Protein AF-A0A381S193-F1 (afdb_monomer_lite)

Radius of gyration: 17.66 Å; chains: 1; bounding box: 40×32×65 Å

pLDDT: mean 75.68, std 21.69, range [22.05, 97.69]

Foldseek 3Di:
DDDDDQDQDWQQDPFQPVSVVVVVVVCCVPVVWDWDDWDRDRNWIWTDTDQWIWTTGNGDIEIRDPVSVRRFFAKAKDFPQDAFAEAHDCPLQQAPLVDQFRGPLFATKMFIDRQDPLFAKKKKWKDFSVVRGTQWIKIRHGSPDGIDHRHDDRPVRMDTAPVNRRRHGGDDQPQDKIKIKMKMFTFSDGQPDRQNDPVSVSVSRPPGTRHMYIGIYIYHHHD

Organism: NCBI:txid408172

Sequence (223 aa):
MITSMGKKIILSSNRSIDAAREKQAYWISTSGQSFIFQEQKKGQGIMDVVGGKVFFDDLCVVGQSSEVLSGGGLITLLSDDFTNDATFETDGTHIDDSSPCGGSGQRPQLNWNSVPTDAEKLVIIMSDADADTTDWAMYNIGSNVTSLAGVASAPTGATEMTNYDYTGPCPPIDGVSHRYVFKIYALNASIDDSPANIKALKTSMEGKIIACGQIVGRYERTS

Structure (mmCIF, N/CA/C/O backbone):
data_AF-A0A381S193-F1
#
_entry.id   AF-A0A381S193-F1
#
loop_
_atom_site.group_PDB
_atom_site.id
_atom_site.type_symbol
_atom_site.label_atom_id
_atom_site.label_alt_id
_atom_site.label_comp_id
_atom_site.label_asym_id
_atom_site.label_entity_id
_atom_site.label_seq_id
_atom_site.pdbx_PDB_ins_code
_atom_site.Cartn_x
_atom_site.Cartn_y
_atom_site.Cartn_z
_atom_site.occupancy
_atom_site.B_iso_or_equiv
_atom_site.auth_seq_id
_atom_site.auth_comp_id
_atom_site.auth_asym_id
_atom_site.auth_atom_id
_atom_site.pdbx_PDB_model_num
ATOM 1 N N . MET A 1 1 ? 2.180 -4.138 42.754 1.00 28.36 1 MET A N 1
ATOM 2 C CA . MET A 1 1 ? 1.016 -4.468 41.906 1.00 28.36 1 MET A CA 1
ATOM 3 C C . MET A 1 1 ? 0.577 -3.190 41.223 1.00 28.36 1 MET A C 1
ATOM 5 O O . MET A 1 1 ? 0.003 -2.340 41.885 1.00 28.36 1 MET A O 1
ATOM 9 N N . ILE A 1 2 ? 0.934 -3.015 39.952 1.00 22.75 2 ILE A N 1
ATOM 10 C CA . ILE A 1 2 ? 0.419 -1.926 39.118 1.00 22.75 2 ILE A CA 1
ATOM 11 C C . ILE A 1 2 ? -0.396 -2.605 38.027 1.00 22.75 2 ILE A C 1
ATOM 13 O O . ILE A 1 2 ? 0.102 -3.463 37.302 1.00 22.75 2 ILE A O 1
ATOM 17 N N . THR A 1 3 ? -1.683 -2.300 38.031 1.00 22.05 3 THR A N 1
ATOM 18 C CA . THR A 1 3 ? -2.713 -2.885 37.186 1.00 22.05 3 THR A CA 1
ATOM 19 C C . THR A 1 3 ? -2.498 -2.434 35.745 1.00 22.05 3 THR A C 1
ATOM 21 O O . THR A 1 3 ? -2.420 -1.239 35.469 1.00 22.05 3 THR A O 1
ATOM 24 N N . SER A 1 4 ? -2.394 -3.406 34.840 1.00 30.72 4 SER A N 1
ATOM 25 C CA . SER A 1 4 ? -2.409 -3.217 33.391 1.00 30.72 4 SER A CA 1
ATOM 26 C C . SER A 1 4 ? -3.653 -2.432 32.966 1.00 30.72 4 SER A C 1
ATOM 28 O O . SER A 1 4 ? -4.780 -2.854 33.224 1.00 30.72 4 SER A O 1
ATOM 30 N N . MET A 1 5 ? -3.443 -1.303 32.296 1.00 26.36 5 MET A N 1
ATOM 31 C CA . MET A 1 5 ? -4.414 -0.731 31.370 1.00 26.36 5 MET A CA 1
ATOM 32 C C . MET A 1 5 ? -3.675 -0.485 30.060 1.00 26.36 5 MET A C 1
ATOM 34 O O . MET A 1 5 ? -2.961 0.507 29.918 1.00 26.36 5 MET A O 1
ATOM 38 N N . GLY A 1 6 ? -3.813 -1.430 29.127 1.00 29.02 6 GLY A N 1
ATOM 39 C CA . GLY A 1 6 ? -3.317 -1.303 27.762 1.00 29.02 6 GLY A CA 1
ATOM 40 C C . GLY A 1 6 ? -3.949 -0.091 27.087 1.00 29.02 6 GLY A C 1
ATOM 41 O O . GLY A 1 6 ? -5.113 -0.123 26.693 1.00 29.02 6 GLY A O 1
ATOM 42 N N . LYS A 1 7 ? -3.188 0.997 26.978 1.00 27.47 7 LYS A N 1
ATOM 43 C CA . LYS A 1 7 ? -3.522 2.113 26.097 1.00 27.47 7 LYS A CA 1
ATOM 44 C C . LYS A 1 7 ? -2.848 1.863 24.752 1.00 27.47 7 LYS A C 1
ATOM 46 O O . LYS A 1 7 ? -1.627 1.868 24.665 1.00 27.47 7 LYS A O 1
ATOM 51 N N . LYS A 1 8 ? -3.677 1.652 23.727 1.00 33.41 8 LYS A N 1
ATOM 52 C CA . LYS A 1 8 ? -3.337 1.722 22.297 1.00 33.41 8 LYS A CA 1
ATOM 53 C C . LYS A 1 8 ? -2.737 3.112 22.046 1.00 33.41 8 LYS A C 1
ATOM 55 O O . LYS A 1 8 ? -3.404 4.108 22.332 1.00 33.41 8 LYS A O 1
ATOM 60 N N . ILE A 1 9 ? -1.489 3.201 21.594 1.00 31.66 9 ILE A N 1
ATOM 61 C CA . ILE A 1 9 ? -0.817 4.488 21.362 1.00 31.66 9 ILE A CA 1
ATOM 62 C C . ILE A 1 9 ? -0.613 4.666 19.861 1.00 31.66 9 ILE A C 1
ATOM 64 O O . ILE A 1 9 ? 0.296 4.104 19.260 1.00 31.66 9 ILE A O 1
ATOM 68 N N . ILE A 1 10 ? -1.505 5.457 19.265 1.00 34.12 10 ILE A N 1
ATOM 69 C CA . ILE A 1 10 ? -1.417 5.924 17.881 1.00 34.12 10 ILE A CA 1
ATOM 70 C C . ILE A 1 10 ? -0.810 7.326 17.948 1.00 34.12 10 ILE A C 1
ATOM 72 O O . ILE A 1 10 ? -1.457 8.270 18.398 1.00 34.12 10 ILE A O 1
ATOM 76 N N . LEU A 1 11 ? 0.462 7.458 17.573 1.00 34.19 11 LEU A N 1
ATOM 77 C CA . LEU A 1 11 ? 1.180 8.735 17.594 1.00 34.19 11 LEU A CA 1
ATOM 78 C C . LEU A 1 11 ? 1.005 9.440 16.244 1.00 34.19 11 LEU A C 1
ATOM 80 O O . LEU A 1 11 ? 1.809 9.250 15.331 1.00 34.19 11 LEU A O 1
ATOM 84 N N . SER A 1 12 ? -0.053 10.243 16.116 1.00 31.52 12 SER A N 1
ATOM 85 C CA . SER A 1 12 ? -0.255 11.168 14.996 1.00 31.52 12 SER A CA 1
ATOM 86 C C . SER A 1 12 ? 0.551 12.448 15.244 1.00 31.52 12 SER A C 1
ATOM 88 O O . SER A 1 12 ? 0.175 13.261 16.090 1.00 31.52 12 SER A O 1
ATOM 90 N N . SER A 1 13 ? 1.666 12.641 14.541 1.00 34.47 13 SER A N 1
ATOM 91 C CA . SER A 1 13 ? 2.452 13.877 14.623 1.00 34.47 13 SER A CA 1
ATOM 92 C C . SER A 1 13 ? 2.687 14.442 13.222 1.00 34.47 13 SER A C 1
ATOM 94 O O . SER A 1 13 ? 3.203 13.766 12.338 1.00 34.47 13 SER A O 1
ATOM 96 N N . ASN A 1 14 ? 2.281 15.702 13.029 1.00 34.84 14 ASN A N 1
ATOM 97 C CA . ASN A 1 14 ? 2.241 16.425 11.750 1.00 34.84 14 ASN A CA 1
ATOM 98 C C . ASN A 1 14 ? 3.604 17.000 11.301 1.00 34.84 14 ASN A C 1
ATOM 100 O O . ASN A 1 14 ? 3.656 17.947 10.512 1.00 34.84 14 ASN A O 1
ATOM 104 N N . ARG A 1 15 ? 4.726 16.479 11.813 1.00 34.47 15 ARG A N 1
ATOM 105 C CA . ARG A 1 15 ? 6.084 16.905 11.429 1.00 34.47 15 ARG A CA 1
ATOM 106 C C . ARG A 1 15 ? 7.007 15.693 11.364 1.00 34.47 15 ARG A C 1
ATOM 108 O O . ARG A 1 15 ? 7.469 15.211 12.388 1.00 34.47 15 ARG A O 1
ATOM 115 N N . SER A 1 16 ? 7.276 15.218 10.152 1.00 45.56 16 SER A N 1
ATOM 116 C CA . SER A 1 16 ? 7.853 13.897 9.859 1.00 45.56 16 SER A CA 1
ATOM 117 C C . SER A 1 16 ? 9.156 13.530 10.599 1.00 45.56 16 SER A C 1
ATOM 119 O O . SER A 1 16 ? 9.388 12.357 10.874 1.00 45.56 16 SER A O 1
ATOM 121 N N . ILE A 1 17 ? 9.994 14.500 10.989 1.00 40.66 17 ILE A N 1
ATOM 122 C CA . ILE A 1 17 ? 11.249 14.235 11.722 1.00 40.66 17 ILE A CA 1
ATOM 123 C C . ILE A 1 17 ? 11.093 14.319 13.247 1.00 40.66 17 ILE A C 1
ATOM 125 O O . ILE A 1 17 ? 11.712 13.542 13.974 1.00 40.66 17 ILE A O 1
ATOM 129 N N . ASP A 1 18 ? 10.236 15.216 13.737 1.00 43.53 18 ASP A N 1
ATOM 130 C CA . ASP A 1 18 ? 9.963 15.353 15.170 1.00 43.53 18 ASP A CA 1
ATOM 131 C C . ASP A 1 18 ? 9.032 14.229 15.632 1.00 43.53 18 ASP A C 1
ATOM 133 O O . ASP A 1 18 ? 9.263 13.651 16.684 1.00 43.53 18 ASP A O 1
ATOM 137 N N . ALA A 1 19 ? 8.088 13.806 14.786 1.00 48.25 19 ALA A N 1
ATOM 138 C CA . ALA A 1 19 ? 7.266 12.614 14.972 1.00 48.25 19 ALA A CA 1
ATOM 139 C C . ALA A 1 19 ? 8.118 11.358 15.166 1.00 48.25 19 ALA A C 1
ATOM 141 O O . ALA A 1 19 ? 7.891 10.590 16.095 1.00 48.25 19 ALA A O 1
ATOM 142 N N . ALA A 1 20 ? 9.106 11.148 14.292 1.00 47.16 20 ALA A N 1
ATOM 143 C CA . ALA A 1 20 ? 10.012 10.010 14.364 1.00 47.16 20 ALA A CA 1
ATOM 144 C C . ALA A 1 20 ? 10.857 10.045 15.645 1.00 47.16 20 ALA A C 1
ATOM 146 O O . ALA A 1 20 ? 10.994 9.021 16.306 1.00 47.16 20 ALA A O 1
ATOM 147 N N . ARG A 1 21 ? 11.373 11.220 16.031 1.00 50.25 21 ARG A N 1
ATOM 148 C CA . ARG A 1 21 ? 12.170 11.421 17.255 1.00 50.25 21 ARG A CA 1
ATOM 149 C C . ARG A 1 21 ? 11.346 11.334 18.540 1.00 50.25 21 ARG A C 1
ATOM 151 O O . ARG A 1 21 ? 11.833 10.810 19.534 1.00 50.25 21 ARG A O 1
ATOM 158 N N . GLU A 1 22 ? 10.106 11.807 18.537 1.00 53.78 22 GLU A N 1
ATOM 159 C CA . GLU A 1 22 ? 9.163 11.671 19.653 1.00 53.78 22 GLU A CA 1
ATOM 160 C C . GLU A 1 22 ? 8.721 10.217 19.811 1.00 53.78 22 GLU A C 1
ATOM 162 O O . GLU A 1 22 ? 8.757 9.686 20.921 1.00 53.78 22 GLU A O 1
ATOM 167 N N . LYS A 1 23 ? 8.403 9.536 18.698 1.00 53.25 23 LYS A N 1
ATOM 168 C CA . LYS A 1 23 ? 8.185 8.083 18.658 1.00 53.25 23 LYS A CA 1
ATOM 169 C C . LYS A 1 23 ? 9.421 7.365 19.216 1.00 53.25 23 LYS A C 1
ATOM 171 O O . LYS A 1 23 ? 9.290 6.532 20.102 1.00 53.25 23 LYS A O 1
ATOM 176 N N . GLN A 1 24 ? 10.623 7.746 18.788 1.00 53.12 24 GLN A N 1
ATOM 177 C CA . GLN A 1 24 ? 11.895 7.192 19.257 1.00 53.12 24 GLN A CA 1
ATOM 178 C C . GLN A 1 24 ? 12.115 7.394 20.767 1.00 53.12 24 GLN A C 1
ATOM 180 O O . GLN A 1 24 ? 12.449 6.442 21.469 1.00 53.12 24 GLN A O 1
ATOM 185 N N . ALA A 1 25 ? 11.907 8.606 21.287 1.00 54.84 25 ALA A N 1
ATOM 186 C CA . ALA A 1 25 ? 12.056 8.921 22.708 1.00 54.84 25 ALA A CA 1
ATOM 187 C C . ALA A 1 25 ? 11.018 8.183 23.570 1.00 54.84 25 ALA A C 1
ATOM 189 O O . ALA A 1 25 ? 11.338 7.672 24.648 1.00 54.84 25 ALA A O 1
ATOM 190 N N . TYR A 1 26 ? 9.787 8.067 23.070 1.00 55.41 26 TYR A N 1
ATOM 191 C CA . TYR A 1 26 ? 8.741 7.267 23.695 1.00 55.41 26 TYR A CA 1
ATOM 192 C C . TYR A 1 26 ? 9.129 5.780 23.745 1.00 55.41 26 TYR A C 1
ATOM 194 O O . TYR A 1 26 ? 9.049 5.153 24.800 1.00 55.41 26 TYR A O 1
ATOM 202 N N . TRP A 1 27 ? 9.641 5.230 22.642 1.00 50.78 27 TRP A N 1
ATOM 203 C CA . TRP A 1 27 ? 10.091 3.841 22.576 1.00 50.78 27 TRP A CA 1
ATOM 204 C C . TRP A 1 27 ? 11.295 3.569 23.484 1.00 50.78 27 TRP A C 1
ATOM 206 O O . TRP A 1 27 ? 11.237 2.603 24.237 1.00 50.78 27 TRP A O 1
ATOM 216 N N . ILE A 1 28 ? 12.331 4.419 23.517 1.00 53.50 28 ILE A N 1
ATOM 217 C CA . ILE A 1 28 ? 13.475 4.259 24.450 1.00 53.50 28 ILE A CA 1
ATOM 218 C C . ILE A 1 28 ? 12.987 4.234 25.894 1.00 53.50 28 ILE A C 1
ATOM 220 O O . ILE A 1 28 ? 13.391 3.372 26.671 1.00 53.50 28 ILE A O 1
ATOM 224 N N . SER A 1 29 ? 12.114 5.179 26.252 1.00 52.22 29 SER A N 1
ATOM 225 C CA . SER A 1 29 ? 11.632 5.304 27.630 1.00 52.22 29 SER A CA 1
ATOM 226 C C . SER A 1 29 ? 10.712 4.159 28.058 1.00 52.22 29 SER A C 1
ATOM 228 O O . SER A 1 29 ? 10.653 3.861 29.249 1.00 52.22 29 SER A O 1
ATOM 230 N N . THR A 1 30 ? 10.037 3.498 27.113 1.00 49.69 30 THR A N 1
ATOM 231 C CA . THR A 1 30 ? 9.060 2.436 27.407 1.00 49.69 30 THR A CA 1
ATOM 232 C C . THR A 1 30 ? 9.642 1.022 27.265 1.00 49.69 30 THR A C 1
ATOM 234 O O . THR A 1 30 ? 9.321 0.166 28.083 1.00 49.69 30 THR A O 1
ATOM 237 N N . SER A 1 31 ? 10.511 0.780 26.274 1.00 48.91 31 SER A N 1
ATOM 238 C CA . SER A 1 31 ? 11.105 -0.541 25.965 1.00 48.91 31 SER A CA 1
ATOM 239 C C . SER A 1 31 ? 12.474 -0.785 26.605 1.00 48.91 31 SER A C 1
ATOM 241 O O . SER A 1 31 ? 12.912 -1.924 26.756 1.00 48.91 31 SER A O 1
ATOM 243 N N . GLY A 1 32 ? 13.213 0.285 26.926 1.00 52.78 32 GLY A N 1
ATOM 244 C CA . GLY A 1 32 ? 14.612 0.188 27.349 1.00 52.78 32 GLY A CA 1
ATOM 245 C C . GLY A 1 32 ? 15.577 -0.324 26.268 1.00 52.78 32 GLY A C 1
ATOM 246 O O . GLY A 1 32 ? 16.728 -0.623 26.587 1.00 52.78 32 GLY A O 1
ATOM 247 N N . GLN A 1 33 ? 15.145 -0.440 25.005 1.00 52.94 33 GLN A N 1
ATOM 248 C CA . GLN A 1 33 ? 15.988 -0.907 23.902 1.00 52.94 33 GLN A CA 1
ATOM 249 C C . GLN A 1 33 ? 16.735 0.242 23.204 1.00 52.94 33 GLN A C 1
ATOM 251 O O . GLN A 1 33 ? 16.214 1.345 23.032 1.00 52.94 33 GLN A O 1
ATOM 256 N N . SER A 1 34 ? 17.970 -0.043 22.776 1.00 48.25 34 SER A N 1
ATOM 257 C CA . SER A 1 34 ? 18.841 0.881 22.036 1.00 48.25 34 SER A CA 1
ATOM 258 C C . SER A 1 34 ? 18.763 0.631 20.528 1.00 48.25 34 SER A C 1
ATOM 260 O O . SER A 1 34 ? 18.743 -0.518 20.090 1.00 48.25 34 SER A O 1
ATOM 262 N N . PHE A 1 35 ? 18.770 1.701 19.730 1.00 52.12 35 PHE A N 1
ATOM 263 C CA . PHE A 1 35 ? 18.732 1.632 18.264 1.00 52.12 35 PHE A CA 1
ATOM 264 C C . PHE A 1 35 ? 20.128 1.470 17.661 1.00 52.12 35 PHE A C 1
ATOM 266 O O . PHE A 1 35 ? 21.073 2.111 18.123 1.00 52.12 35 PHE A O 1
ATOM 273 N N . ILE A 1 36 ? 20.247 0.656 16.607 1.00 45.53 36 ILE A N 1
ATOM 274 C CA . ILE A 1 36 ? 21.536 0.388 15.940 1.00 45.53 36 ILE A CA 1
ATOM 275 C C . ILE A 1 36 ? 21.695 1.212 14.650 1.00 45.53 36 ILE A C 1
ATOM 277 O O . ILE A 1 36 ? 22.798 1.654 14.336 1.00 45.53 36 ILE A O 1
ATOM 281 N N . PHE A 1 37 ? 20.604 1.475 13.925 1.00 46.38 37 PHE A N 1
ATOM 282 C CA . PHE A 1 37 ? 20.605 2.284 12.705 1.00 46.38 37 PHE A CA 1
ATOM 283 C C . PHE A 1 37 ? 19.210 2.865 12.441 1.00 46.38 37 PHE A C 1
ATOM 285 O O . PHE A 1 37 ? 18.207 2.224 12.757 1.00 46.38 37 PHE A O 1
ATOM 292 N N . GLN A 1 38 ? 19.158 4.077 11.880 1.00 51.69 38 GLN A N 1
ATOM 293 C CA . GLN A 1 38 ? 17.922 4.760 11.502 1.00 51.69 38 GLN A CA 1
ATOM 294 C C . GLN A 1 38 ? 18.077 5.335 10.092 1.00 51.69 38 GLN A C 1
ATOM 296 O O . GLN A 1 38 ? 18.773 6.331 9.892 1.00 51.69 38 GLN A O 1
ATOM 301 N N . GLU A 1 39 ? 17.403 4.740 9.110 1.00 51.28 39 GLU A N 1
ATOM 302 C CA . GLU A 1 39 ? 17.215 5.408 7.821 1.00 51.28 39 GLU A CA 1
ATOM 303 C C . GLU A 1 39 ? 16.123 6.475 8.015 1.00 51.28 39 GLU A C 1
ATOM 305 O O . GLU A 1 39 ? 15.013 6.163 8.441 1.00 51.28 39 GLU A O 1
ATOM 310 N N . GLN A 1 40 ? 16.451 7.752 7.809 1.00 51.44 40 GLN A N 1
ATOM 311 C CA . GLN A 1 40 ? 15.524 8.878 7.973 1.00 51.44 40 GLN A CA 1
ATOM 312 C C . GLN A 1 40 ? 15.203 9.471 6.601 1.00 51.44 40 GLN A C 1
ATOM 314 O O . GLN A 1 40 ? 15.840 10.434 6.173 1.00 51.44 40 GLN A O 1
ATOM 319 N N . LYS A 1 41 ? 14.203 8.922 5.907 1.00 50.06 41 LYS A N 1
ATOM 320 C CA . LYS A 1 41 ? 13.625 9.565 4.719 1.00 50.06 41 LYS A CA 1
ATOM 321 C C . LYS A 1 41 ? 12.211 10.044 5.059 1.00 50.06 41 LYS A C 1
ATOM 323 O O . LYS A 1 41 ? 11.291 9.249 5.182 1.00 50.06 41 LYS A O 1
ATOM 328 N N . LYS A 1 42 ? 12.055 11.362 5.248 1.00 51.62 42 LYS A N 1
ATOM 329 C CA . LYS A 1 42 ? 10.770 12.098 5.308 1.00 51.62 42 LYS A CA 1
ATOM 330 C C . LYS A 1 42 ? 9.628 11.431 6.112 1.00 51.62 42 LYS A C 1
ATOM 332 O O . LYS A 1 42 ? 8.485 11.461 5.679 1.00 51.62 42 LYS A O 1
ATOM 337 N N . GLY A 1 43 ? 9.915 10.889 7.299 1.00 46.84 43 GLY A N 1
ATOM 338 C CA . GLY A 1 43 ? 8.894 10.305 8.191 1.00 46.84 43 GLY A CA 1
ATOM 339 C C . GLY A 1 43 ? 8.736 8.797 8.081 1.00 46.84 43 GLY A C 1
ATOM 340 O O . GLY A 1 43 ? 8.127 8.192 8.956 1.00 46.84 43 GLY A O 1
ATOM 341 N N . GLN A 1 44 ? 9.358 8.184 7.074 1.00 50.22 44 GLN A N 1
ATOM 342 C CA . GLN A 1 44 ? 9.579 6.749 7.010 1.00 50.22 44 GLN A CA 1
ATOM 343 C C . GLN A 1 44 ? 10.943 6.402 7.605 1.00 50.22 44 GLN A C 1
ATOM 345 O O . GLN A 1 44 ? 11.929 7.128 7.421 1.00 50.22 44 GLN A O 1
ATOM 350 N N . GLY A 1 45 ? 11.016 5.274 8.300 1.00 54.09 45 GLY A N 1
ATOM 351 C CA . GLY A 1 45 ? 12.294 4.754 8.743 1.00 54.09 45 GLY A CA 1
ATOM 352 C C . GLY A 1 45 ? 12.271 3.288 9.114 1.00 54.09 45 GLY A C 1
ATOM 353 O O . GLY A 1 45 ? 11.225 2.683 9.340 1.00 54.09 45 GLY A O 1
ATOM 354 N N . ILE A 1 46 ? 13.473 2.732 9.155 1.00 53.88 46 ILE A N 1
ATOM 355 C CA . ILE A 1 46 ? 13.758 1.375 9.605 1.00 53.88 46 ILE A CA 1
ATOM 356 C C . ILE A 1 46 ? 14.612 1.515 10.855 1.00 53.88 46 ILE A C 1
ATOM 358 O O . ILE A 1 46 ? 15.597 2.252 10.847 1.00 53.88 46 ILE A O 1
ATOM 362 N N . MET A 1 47 ? 14.221 0.830 11.919 1.00 56.12 47 MET A N 1
ATOM 363 C CA . MET A 1 47 ? 14.971 0.724 13.160 1.00 56.12 47 MET A CA 1
ATOM 364 C C . MET A 1 47 ? 15.405 -0.716 13.336 1.00 56.12 47 MET A C 1
ATOM 366 O O . MET A 1 47 ? 14.573 -1.619 13.430 1.00 56.12 47 MET A O 1
ATOM 370 N N . ASP A 1 48 ? 16.710 -0.916 13.415 1.00 56.41 48 ASP A N 1
ATOM 371 C CA . ASP A 1 48 ? 17.276 -2.159 13.917 1.00 56.41 48 ASP A CA 1
ATOM 372 C C . ASP A 1 48 ? 17.190 -2.168 15.445 1.00 56.41 48 ASP A C 1
ATOM 374 O O . ASP A 1 48 ? 17.766 -1.301 16.113 1.00 56.41 48 ASP A O 1
ATOM 378 N N . VAL A 1 49 ? 16.461 -3.145 15.985 1.00 56.25 49 VAL A N 1
ATOM 379 C CA . VAL A 1 49 ? 16.318 -3.396 17.423 1.00 56.25 49 VAL A CA 1
ATOM 380 C C . VAL A 1 49 ? 16.799 -4.806 17.759 1.00 56.25 49 VAL A C 1
ATOM 382 O O . VAL A 1 49 ? 16.886 -5.687 16.899 1.00 56.25 49 VAL A O 1
ATOM 385 N N . VAL A 1 50 ? 17.115 -5.054 19.030 1.00 49.75 50 VAL A N 1
ATOM 386 C CA . VAL A 1 50 ? 17.465 -6.404 19.487 1.00 49.75 50 VAL A CA 1
ATOM 387 C C . VAL A 1 50 ? 16.236 -7.304 19.322 1.00 49.75 50 VAL A C 1
ATOM 389 O O . VAL A 1 50 ? 15.256 -7.161 20.049 1.00 49.75 50 VAL A O 1
ATOM 392 N N . GLY A 1 51 ? 16.288 -8.216 18.346 1.00 54.19 51 GLY A N 1
ATOM 393 C CA . GLY A 1 51 ? 15.186 -9.126 18.012 1.00 54.19 51 GLY A CA 1
ATOM 394 C C . GLY A 1 51 ? 14.460 -8.839 16.692 1.00 54.19 51 GLY A C 1
ATOM 395 O O . GLY A 1 51 ? 13.530 -9.572 16.375 1.00 54.19 51 GLY A O 1
ATOM 396 N N . GLY A 1 52 ? 14.867 -7.836 15.902 1.00 58.06 52 GLY A N 1
ATOM 397 C CA . GLY A 1 52 ? 14.354 -7.656 14.538 1.00 58.06 52 GLY A CA 1
ATOM 398 C C . GLY A 1 52 ? 14.390 -6.217 14.027 1.00 58.06 52 GLY A C 1
ATOM 399 O O . GLY A 1 52 ? 15.061 -5.352 14.585 1.00 58.06 52 GLY A O 1
ATOM 400 N N . LYS A 1 53 ? 13.644 -5.961 12.947 1.00 56.41 53 LYS A N 1
ATOM 401 C CA . LYS A 1 53 ? 13.472 -4.623 12.363 1.00 56.41 53 LYS A CA 1
ATOM 402 C C . LYS A 1 53 ? 12.090 -4.060 12.692 1.00 56.41 53 LYS A C 1
ATOM 404 O O . LYS A 1 53 ? 11.095 -4.790 12.685 1.00 56.41 53 LYS A O 1
ATOM 409 N N . VAL A 1 54 ? 12.036 -2.759 12.961 1.00 54.56 54 VAL A N 1
ATOM 410 C CA . VAL A 1 54 ? 10.808 -1.968 13.094 1.00 54.56 54 VAL A CA 1
ATOM 411 C C . VAL A 1 54 ? 10.786 -0.924 11.985 1.00 54.56 54 VAL A C 1
ATOM 413 O O . VAL A 1 54 ? 11.641 -0.052 11.921 1.00 54.56 54 VAL A O 1
ATOM 416 N N . PHE A 1 55 ? 9.798 -1.006 11.116 1.00 57.91 55 PHE A N 1
ATOM 417 C CA . PHE A 1 55 ? 9.461 -0.019 10.111 1.00 57.91 55 PHE A CA 1
ATOM 418 C C . PHE A 1 55 ? 8.444 0.954 10.696 1.00 57.91 55 PHE A C 1
ATOM 420 O O . PHE A 1 55 ? 7.503 0.556 11.372 1.00 57.91 55 PHE A O 1
ATOM 427 N N . PHE A 1 56 ? 8.594 2.240 10.451 1.00 57.47 56 PHE A N 1
ATOM 428 C CA . PHE A 1 56 ? 7.603 3.221 10.871 1.00 57.47 56 PHE A CA 1
ATOM 429 C C . PHE A 1 56 ? 7.374 4.224 9.753 1.00 57.47 56 PHE A C 1
ATOM 431 O O . PHE A 1 56 ? 8.282 4.502 8.971 1.00 57.47 56 PHE A O 1
ATOM 438 N N . ASP A 1 57 ? 6.156 4.744 9.673 1.00 58.62 57 ASP A N 1
ATOM 439 C CA . ASP A 1 57 ? 5.814 5.920 8.886 1.00 58.62 57 ASP A CA 1
ATOM 440 C C . ASP A 1 57 ? 5.026 6.940 9.729 1.00 58.62 57 ASP A C 1
ATOM 442 O O . ASP A 1 57 ? 4.872 6.800 10.954 1.00 58.62 57 ASP A O 1
ATOM 446 N N . ASP A 1 58 ? 4.532 7.995 9.079 1.00 56.56 58 ASP A N 1
ATOM 447 C CA . ASP A 1 58 ? 3.729 9.038 9.721 1.00 56.56 58 ASP A CA 1
ATOM 448 C C . ASP A 1 58 ? 2.460 8.478 10.399 1.00 56.56 58 ASP A C 1
ATOM 450 O O . ASP A 1 58 ? 2.032 9.009 11.426 1.00 56.56 58 ASP A O 1
ATOM 454 N N . LEU A 1 59 ? 1.910 7.372 9.889 1.00 57.62 59 LEU A N 1
ATOM 455 C CA . LEU A 1 59 ? 0.603 6.813 10.235 1.00 57.62 59 LEU A CA 1
ATOM 456 C C . LEU A 1 59 ? 0.667 5.514 11.054 1.00 57.62 59 LEU A C 1
ATOM 458 O O . LEU A 1 59 ? -0.321 5.166 11.700 1.00 57.62 59 LEU A O 1
ATOM 462 N N . CYS A 1 60 ? 1.789 4.791 11.049 1.00 63.28 60 CYS A N 1
ATOM 463 C CA . CYS A 1 60 ? 1.911 3.516 11.743 1.00 63.28 60 CYS A CA 1
ATOM 464 C C . CYS A 1 60 ? 3.350 3.095 12.098 1.00 63.28 60 CYS A C 1
ATOM 466 O O . CYS A 1 60 ? 4.331 3.592 11.549 1.00 63.28 60 CYS A O 1
ATOM 468 N N . VAL A 1 61 ? 3.464 2.141 13.027 1.00 56.84 61 VAL A N 1
ATOM 469 C CA . VAL A 1 61 ? 4.701 1.450 13.416 1.00 56.84 61 VAL A CA 1
ATOM 470 C C . VAL A 1 61 ? 4.481 -0.055 13.218 1.00 56.84 61 VAL A C 1
ATOM 472 O O . VAL A 1 61 ? 3.579 -0.633 13.811 1.00 56.84 61 VAL A O 1
ATOM 475 N N . VAL A 1 62 ? 5.301 -0.681 12.381 1.00 56.31 62 VAL A N 1
ATOM 476 C CA . VAL A 1 62 ? 5.285 -2.094 11.974 1.00 56.31 62 VAL A CA 1
ATOM 477 C C . VAL A 1 62 ? 6.596 -2.722 12.441 1.00 56.31 62 VAL A C 1
ATOM 479 O O . VAL A 1 62 ? 7.652 -2.241 12.064 1.00 56.31 62 VAL A O 1
ATOM 482 N N . GLY A 1 63 ? 6.619 -3.803 13.218 1.00 47.50 63 GLY A N 1
ATOM 483 C CA . GLY A 1 63 ? 7.909 -4.368 13.630 1.00 47.50 63 GLY A CA 1
ATOM 484 C C . GLY A 1 63 ? 7.844 -5.692 14.369 1.00 47.50 63 GLY A C 1
ATOM 485 O O . GLY A 1 63 ? 6.821 -6.034 14.951 1.00 47.50 63 GLY A O 1
ATOM 486 N N . GLN A 1 64 ? 8.961 -6.423 14.345 1.00 41.06 64 GLN A N 1
ATOM 487 C CA . GLN A 1 64 ? 9.102 -7.755 14.954 1.00 41.06 64 GLN A CA 1
ATOM 488 C C . GLN A 1 64 ? 9.477 -7.744 16.448 1.00 41.06 64 GLN A C 1
ATOM 490 O O . GLN A 1 64 ? 9.659 -8.808 17.035 1.00 41.06 64 GLN A O 1
ATOM 495 N N . SER A 1 65 ? 9.590 -6.578 17.093 1.00 43.09 65 SER A N 1
ATOM 496 C CA . SER A 1 65 ? 9.820 -6.545 18.541 1.00 43.09 65 SER A CA 1
ATOM 497 C C . SER A 1 65 ? 8.560 -7.014 19.278 1.00 43.09 65 SER A C 1
ATOM 499 O O . SER A 1 65 ? 7.443 -6.605 18.952 1.00 43.09 65 SER A O 1
ATOM 501 N N . SER A 1 66 ? 8.740 -7.845 20.306 1.00 39.25 66 SER A N 1
ATOM 502 C CA . SER A 1 66 ? 7.665 -8.375 21.157 1.00 39.25 66 SER A CA 1
ATOM 503 C C . SER A 1 66 ? 6.801 -7.298 21.827 1.00 39.25 66 SER A C 1
ATOM 505 O O . SER A 1 66 ? 5.737 -7.604 22.355 1.00 39.25 66 SER A O 1
ATOM 507 N N . GLU A 1 67 ? 7.246 -6.043 21.804 1.00 37.53 67 GLU A N 1
ATOM 508 C CA . GLU A 1 67 ? 6.553 -4.888 22.373 1.00 37.53 67 GLU A CA 1
ATOM 509 C C . GLU A 1 67 ? 5.824 -4.051 21.310 1.00 37.53 67 GLU A C 1
ATOM 511 O O . GLU A 1 67 ? 4.811 -3.431 21.620 1.00 37.53 67 GLU A O 1
ATOM 516 N N . VAL A 1 68 ? 6.228 -4.099 20.029 1.00 44.28 68 VAL A N 1
ATOM 517 C CA . VAL A 1 68 ? 5.374 -3.608 18.922 1.00 44.28 68 VAL A CA 1
ATOM 518 C C . VAL A 1 68 ? 4.072 -4.415 18.878 1.00 44.28 68 VAL A C 1
ATOM 520 O O . VAL A 1 68 ? 2.998 -3.850 18.680 1.00 44.28 68 VAL A O 1
ATOM 523 N N . LEU A 1 69 ? 4.151 -5.706 19.220 1.00 37.97 69 LEU A N 1
ATOM 524 C CA . LEU A 1 69 ? 3.011 -6.617 19.355 1.00 37.97 69 LEU A CA 1
ATOM 525 C C . LEU A 1 69 ? 2.048 -6.274 20.509 1.00 37.97 69 LEU A C 1
ATOM 527 O O . LEU A 1 69 ? 0.931 -6.789 20.521 1.00 37.97 69 LEU A O 1
ATOM 531 N N . SER A 1 70 ? 2.436 -5.431 21.477 1.00 35.94 70 SER A N 1
ATOM 532 C CA . SER A 1 70 ? 1.583 -5.082 22.627 1.00 35.94 70 SER A CA 1
ATOM 533 C C . SER A 1 70 ? 0.902 -3.710 22.513 1.00 35.94 70 SER A C 1
ATOM 535 O O . SER A 1 70 ? -0.025 -3.435 23.278 1.00 35.94 70 SER A O 1
ATOM 537 N N . GLY A 1 71 ? 1.309 -2.868 21.551 1.00 39.62 71 GLY A N 1
ATOM 538 C CA . GLY A 1 71 ? 0.822 -1.487 21.397 1.00 39.62 71 GLY A CA 1
ATOM 539 C C . GLY A 1 71 ? 0.019 -1.178 20.125 1.00 39.62 71 GLY A C 1
ATOM 540 O O . GLY A 1 71 ? -0.765 -0.226 20.132 1.00 39.62 71 GLY A O 1
ATOM 541 N N . GLY A 1 72 ? 0.159 -1.974 19.058 1.00 45.84 72 GLY A N 1
ATOM 542 C CA . GLY A 1 72 ? -0.576 -1.817 17.797 1.00 45.84 72 GLY A CA 1
ATOM 543 C C . GLY A 1 72 ? -0.624 -3.138 17.032 1.00 45.84 72 GLY A C 1
ATOM 544 O O . GLY A 1 72 ? 0.392 -3.810 16.898 1.00 45.84 72 GLY A O 1
ATOM 545 N N . GLY A 1 73 ? -1.812 -3.552 16.580 1.00 57.06 73 GLY A N 1
ATOM 546 C CA . GLY A 1 73 ? -1.971 -4.839 15.900 1.00 57.06 73 GLY A CA 1
ATOM 547 C C . GLY A 1 73 ? -1.140 -4.879 14.617 1.00 57.06 73 GLY A C 1
ATOM 548 O O . GLY A 1 73 ? -1.297 -4.021 13.750 1.00 57.06 73 GLY A O 1
ATOM 549 N N . LEU A 1 74 ? -0.243 -5.855 14.497 1.00 71.19 74 LEU A N 1
ATOM 550 C CA . LEU A 1 74 ? 0.500 -6.087 13.265 1.00 71.19 74 LEU A CA 1
ATOM 551 C C . LEU A 1 74 ? -0.371 -6.927 12.323 1.00 71.19 74 LEU A C 1
ATOM 553 O O . LEU A 1 74 ? -0.652 -8.091 12.608 1.00 71.19 74 LEU A O 1
ATOM 557 N N . ILE A 1 75 ? -0.787 -6.346 11.200 1.00 83.00 75 ILE A N 1
ATOM 558 C CA . ILE A 1 75 ? -1.394 -7.096 10.098 1.00 83.00 75 ILE A CA 1
ATOM 559 C C . ILE A 1 75 ? -0.250 -7.767 9.345 1.00 83.00 75 ILE A C 1
ATOM 561 O O . ILE A 1 75 ? 0.702 -7.106 8.928 1.00 83.00 75 ILE A O 1
ATOM 565 N N . THR A 1 76 ? -0.337 -9.079 9.147 1.00 85.00 76 THR A N 1
ATOM 566 C CA . THR A 1 76 ? 0.609 -9.765 8.260 1.00 85.00 76 THR A CA 1
ATOM 567 C C . THR A 1 76 ? 0.098 -9.595 6.840 1.00 85.00 76 THR A C 1
ATOM 569 O O . THR A 1 76 ? -0.968 -10.121 6.534 1.00 85.00 76 THR A O 1
ATOM 572 N N . LEU A 1 77 ? 0.825 -8.847 6.008 1.00 89.25 77 LEU A N 1
ATOM 573 C CA . LEU A 1 77 ? 0.541 -8.655 4.585 1.00 89.25 77 LEU A CA 1
ATOM 574 C C . LEU A 1 77 ? 1.543 -9.467 3.761 1.00 89.25 77 LEU A C 1
ATOM 576 O O . LEU A 1 77 ? 2.744 -9.404 4.014 1.00 89.25 77 LEU A O 1
ATOM 580 N N . LEU A 1 78 ? 1.034 -10.239 2.810 1.00 89.50 78 LEU A N 1
ATOM 581 C CA . LEU A 1 78 ? 1.772 -11.184 1.979 1.00 89.50 78 LEU A CA 1
ATOM 582 C C . LEU A 1 78 ? 1.304 -11.072 0.524 1.00 89.50 78 LEU A C 1
ATOM 584 O O . LEU A 1 78 ? 0.275 -10.452 0.240 1.00 89.50 78 LEU A O 1
ATOM 588 N N . SER A 1 79 ? 2.070 -11.694 -0.365 1.00 92.69 79 SER A N 1
ATOM 589 C CA . SER A 1 79 ? 1.719 -11.927 -1.759 1.00 92.69 79 SER A CA 1
ATOM 590 C C . SER A 1 79 ? 2.211 -13.313 -2.166 1.00 92.69 79 SER A C 1
ATOM 592 O O . SER A 1 79 ? 3.265 -13.752 -1.696 1.00 92.69 79 SER A O 1
ATOM 594 N N . ASP A 1 80 ? 1.457 -13.983 -3.032 1.00 92.06 80 ASP A N 1
ATOM 595 C CA . ASP A 1 80 ? 1.908 -15.206 -3.704 1.00 92.06 80 ASP A CA 1
ATOM 596 C C . ASP A 1 80 ? 2.775 -14.899 -4.945 1.00 92.06 80 ASP A C 1
ATOM 598 O O . ASP A 1 80 ? 3.512 -15.773 -5.399 1.00 92.06 80 ASP A O 1
ATOM 602 N N . ASP A 1 81 ? 2.740 -13.661 -5.453 1.00 91.56 81 ASP A N 1
ATOM 603 C CA . ASP A 1 81 ? 3.458 -13.246 -6.670 1.00 91.56 81 ASP A CA 1
ATOM 604 C C . ASP A 1 81 ? 4.874 -12.727 -6.374 1.00 91.56 81 ASP A C 1
ATOM 606 O O . ASP A 1 81 ? 5.720 -12.654 -7.262 1.00 91.56 81 ASP A O 1
ATOM 610 N N . PHE A 1 82 ? 5.164 -12.357 -5.122 1.00 92.62 82 PHE A N 1
ATOM 611 C CA . PHE A 1 82 ? 6.503 -11.946 -4.703 1.00 92.62 82 PHE A CA 1
ATOM 612 C C . PHE A 1 82 ? 6.713 -12.086 -3.195 1.00 92.62 82 PHE A C 1
ATOM 614 O O . PHE A 1 82 ? 5.791 -11.999 -2.384 1.00 92.62 82 PHE A O 1
ATOM 621 N N . THR A 1 83 ? 7.975 -12.246 -2.800 1.00 88.12 83 THR A N 1
ATOM 622 C CA . THR A 1 83 ? 8.366 -12.245 -1.385 1.00 88.12 83 THR A CA 1
ATOM 623 C C . THR A 1 83 ? 8.826 -10.861 -0.943 1.00 88.12 83 THR A C 1
ATOM 625 O O . THR A 1 83 ? 9.274 -10.047 -1.748 1.00 88.12 83 THR A O 1
ATOM 628 N N . ASN A 1 84 ? 8.715 -10.576 0.355 1.00 83.50 84 ASN A N 1
ATOM 629 C CA . ASN A 1 84 ? 9.090 -9.270 0.884 1.00 83.50 84 ASN A CA 1
ATOM 630 C C . ASN A 1 84 ? 10.560 -8.924 0.589 1.00 83.50 84 ASN A C 1
ATOM 632 O O . ASN A 1 84 ? 11.462 -9.688 0.925 1.00 8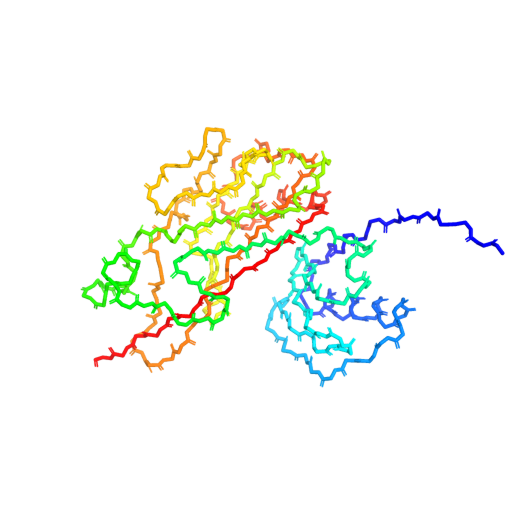3.50 84 ASN A O 1
ATOM 636 N N . ASP A 1 85 ? 10.767 -7.716 0.072 1.00 83.44 85 ASP A N 1
ATOM 637 C CA . ASP A 1 85 ? 12.032 -7.123 -0.371 1.00 83.44 85 ASP A CA 1
ATOM 638 C C . ASP A 1 85 ? 12.656 -7.775 -1.619 1.00 83.44 85 ASP A C 1
ATOM 640 O O . ASP A 1 85 ? 13.762 -7.403 -2.010 1.00 83.44 85 ASP A O 1
ATOM 644 N N . ALA A 1 86 ? 11.955 -8.710 -2.272 1.00 85.00 86 ALA A N 1
ATOM 645 C CA . ALA A 1 86 ? 12.404 -9.303 -3.526 1.00 85.00 86 ALA A CA 1
ATOM 646 C C . ALA A 1 86 ? 12.168 -8.374 -4.723 1.00 85.00 86 ALA A C 1
ATOM 648 O O . ALA A 1 86 ? 11.261 -7.536 -4.729 1.00 85.00 86 ALA A O 1
ATOM 649 N N . THR A 1 87 ? 12.985 -8.559 -5.756 1.00 93.12 87 THR A N 1
ATOM 650 C CA . THR A 1 87 ? 12.759 -7.955 -7.070 1.00 93.12 87 THR A CA 1
ATOM 651 C C . THR A 1 87 ? 11.574 -8.637 -7.743 1.00 93.12 87 THR A C 1
ATOM 653 O O . THR A 1 87 ? 11.499 -9.865 -7.742 1.00 93.12 87 THR A O 1
ATOM 656 N N . PHE A 1 88 ? 10.657 -7.850 -8.302 1.00 92.31 88 PHE A N 1
ATOM 657 C CA . PHE A 1 88 ? 9.587 -8.372 -9.141 1.00 92.31 88 PHE A CA 1
ATOM 658 C C . PHE A 1 88 ? 10.175 -9.070 -10.367 1.00 92.31 88 PHE A C 1
ATOM 660 O O . PHE A 1 88 ? 11.091 -8.549 -11.004 1.00 92.31 88 PHE A O 1
ATOM 667 N N . GLU A 1 89 ? 9.652 -10.248 -10.695 1.00 89.44 89 GLU A N 1
ATOM 668 C CA . GLU A 1 89 ? 10.061 -10.967 -11.898 1.00 8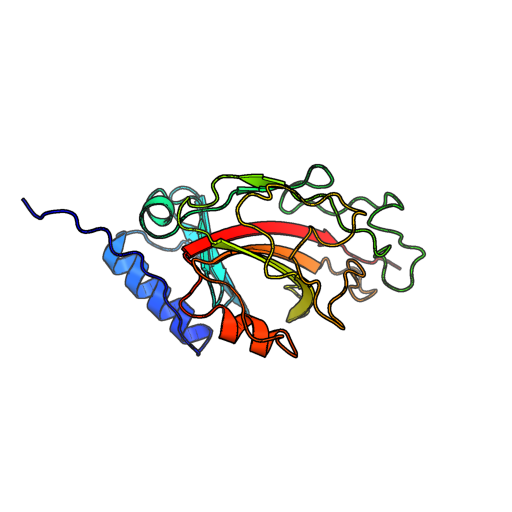9.44 89 GLU A CA 1
ATOM 669 C C . GLU A 1 89 ? 9.493 -10.277 -13.145 1.00 89.44 89 GLU A C 1
ATOM 671 O O . GLU A 1 89 ? 8.331 -9.872 -13.153 1.00 89.44 89 GLU A O 1
ATOM 676 N N . THR A 1 90 ? 10.291 -10.175 -14.215 1.00 87.12 90 THR A N 1
ATOM 677 C CA . THR A 1 90 ? 9.808 -9.775 -15.549 1.00 87.12 90 THR A CA 1
ATOM 678 C C . THR A 1 90 ? 9.018 -10.927 -16.169 1.00 87.12 90 THR A C 1
ATOM 680 O O . THR A 1 90 ? 9.502 -11.666 -17.028 1.00 87.12 90 THR A O 1
ATOM 683 N N . ASP A 1 91 ? 7.801 -11.119 -15.678 1.00 83.81 91 ASP A N 1
ATOM 684 C CA . ASP A 1 91 ? 6.906 -12.225 -16.015 1.00 83.81 91 ASP A CA 1
ATOM 685 C C . ASP A 1 91 ? 5.907 -11.886 -17.137 1.00 83.81 91 ASP A C 1
ATOM 687 O O . ASP A 1 91 ? 5.145 -12.748 -17.583 1.00 83.81 91 ASP A O 1
ATOM 691 N N . GLY A 1 92 ? 5.879 -10.627 -17.587 1.00 84.81 92 GLY A N 1
ATOM 692 C CA . GLY A 1 92 ? 4.891 -10.087 -18.522 1.00 84.81 92 GLY A CA 1
ATOM 693 C C . GLY A 1 92 ? 3.485 -9.941 -17.931 1.00 84.81 92 GLY A C 1
ATOM 694 O O . GLY A 1 92 ? 2.591 -9.432 -18.607 1.00 84.81 92 GLY A O 1
ATOM 695 N N . THR A 1 93 ? 3.272 -10.373 -16.686 1.00 86.75 93 THR A N 1
ATOM 696 C CA . THR A 1 93 ? 1.996 -10.272 -15.976 1.00 86.75 93 THR A CA 1
ATOM 697 C C . THR A 1 93 ? 1.977 -9.034 -15.108 1.00 86.75 93 THR A C 1
ATOM 699 O O . THR A 1 93 ? 1.063 -8.242 -15.283 1.00 86.75 93 THR A O 1
ATOM 702 N N . HIS A 1 94 ? 2.967 -8.818 -14.242 1.00 89.75 94 HIS A N 1
ATOM 703 C CA . HIS A 1 94 ? 3.098 -7.634 -13.380 1.00 89.75 94 HIS A CA 1
ATOM 704 C C . HIS A 1 94 ? 4.155 -6.660 -13.900 1.00 89.75 94 HIS A C 1
ATOM 706 O O . HIS A 1 94 ? 3.951 -5.441 -13.867 1.00 89.75 94 HIS A O 1
ATOM 712 N N . ILE A 1 95 ? 5.257 -7.207 -14.417 1.00 92.25 95 ILE A N 1
ATOM 713 C CA . ILE A 1 95 ? 6.356 -6.452 -15.013 1.00 92.25 95 ILE A CA 1
ATOM 714 C C . ILE A 1 95 ? 6.500 -6.852 -16.480 1.00 92.25 95 ILE A C 1
ATOM 716 O O . ILE A 1 95 ? 6.779 -8.001 -16.818 1.00 92.25 95 ILE A O 1
ATOM 720 N N . ASP A 1 96 ? 6.328 -5.867 -17.347 1.00 92.00 96 ASP A N 1
ATOM 721 C CA . ASP A 1 96 ? 6.531 -5.909 -18.784 1.00 92.00 96 ASP A CA 1
ATOM 722 C C . ASP A 1 96 ? 7.499 -4.787 -19.181 1.00 92.00 96 ASP A C 1
ATOM 724 O O . ASP A 1 96 ? 7.101 -3.640 -19.382 1.00 92.00 96 ASP A O 1
ATOM 728 N N . ASP A 1 97 ? 8.782 -5.119 -19.336 1.00 88.00 97 ASP A N 1
ATOM 729 C CA . ASP A 1 97 ? 9.826 -4.155 -19.714 1.00 88.00 97 ASP A CA 1
ATOM 730 C C . ASP A 1 97 ? 9.597 -3.518 -21.103 1.00 88.00 97 ASP A C 1
ATOM 732 O O . ASP A 1 97 ? 10.237 -2.520 -21.440 1.00 88.00 97 ASP A O 1
ATOM 736 N N . SER A 1 98 ? 8.668 -4.048 -21.914 1.00 87.00 98 SER A N 1
ATOM 737 C CA . SER A 1 98 ? 8.253 -3.416 -23.173 1.00 87.00 98 SER A CA 1
ATOM 738 C C . SER A 1 98 ? 7.241 -2.274 -22.980 1.00 87.00 98 SER A C 1
ATOM 740 O O . SER A 1 98 ? 7.069 -1.440 -23.877 1.00 87.00 98 SER A O 1
ATOM 742 N N . SER A 1 99 ? 6.612 -2.186 -21.804 1.00 87.31 99 SER A N 1
ATOM 743 C CA . SER A 1 99 ? 5.749 -1.076 -21.395 1.00 87.31 99 SER A CA 1
ATOM 744 C C . SER A 1 99 ? 6.567 0.210 -21.194 1.00 87.31 99 SER A C 1
ATOM 746 O O . SER A 1 99 ? 7.679 0.163 -20.660 1.00 87.31 99 SER A O 1
ATOM 748 N N . PRO A 1 100 ? 6.023 1.405 -21.512 1.00 88.06 100 PRO A N 1
ATOM 749 C CA . PRO A 1 100 ? 6.700 2.683 -21.263 1.00 88.06 100 PRO A CA 1
ATOM 750 C C . PRO A 1 100 ? 7.155 2.894 -19.812 1.00 88.06 100 PRO A C 1
ATOM 752 O O . PRO A 1 100 ? 8.083 3.671 -19.571 1.00 88.06 100 PRO A O 1
ATOM 755 N N . CYS A 1 101 ? 6.504 2.218 -18.863 1.00 88.94 101 CYS A N 1
ATOM 756 C CA . CYS A 1 101 ? 6.800 2.276 -17.437 1.00 88.94 101 CYS A CA 1
ATOM 757 C C . CYS A 1 101 ? 7.472 1.016 -16.881 1.00 88.94 101 CYS A C 1
ATOM 759 O O . CYS A 1 101 ? 8.023 1.083 -15.792 1.00 88.94 101 CYS A O 1
ATOM 761 N N . GLY A 1 102 ? 7.446 -0.115 -17.585 1.00 89.94 102 GLY A N 1
ATOM 762 C CA . GLY A 1 102 ? 7.836 -1.409 -17.020 1.00 89.94 102 GLY A CA 1
ATOM 763 C C . GLY A 1 102 ? 6.703 -2.122 -16.276 1.00 89.94 102 GLY A C 1
ATOM 764 O O . GLY A 1 102 ? 6.534 -3.321 -16.421 1.00 89.94 102 GLY A O 1
ATOM 765 N N . GLY A 1 103 ? 5.851 -1.410 -15.536 1.00 91.00 103 GLY A N 1
ATOM 766 C CA . GLY A 1 103 ? 4.601 -1.974 -15.018 1.00 91.00 103 GLY A CA 1
ATOM 767 C C . GLY A 1 103 ? 3.603 -2.315 -16.135 1.00 91.00 103 GLY A C 1
ATOM 768 O O . GLY A 1 103 ? 3.421 -1.544 -17.084 1.00 91.00 103 GLY A O 1
ATOM 769 N N . SER A 1 104 ? 2.927 -3.458 -16.009 1.00 90.25 104 SER A N 1
ATOM 770 C CA . SER A 1 104 ? 1.872 -3.910 -16.935 1.00 90.25 104 SER A CA 1
ATOM 771 C C . SER A 1 104 ? 0.469 -3.374 -16.591 1.00 90.25 104 SER A C 1
ATOM 773 O O . SER A 1 104 ? -0.492 -3.588 -17.334 1.00 90.25 104 SER A O 1
ATOM 775 N N . GLY A 1 105 ? 0.317 -2.744 -15.421 1.00 89.88 105 GLY A N 1
ATOM 776 C CA . GLY A 1 105 ? -0.977 -2.376 -14.841 1.00 89.88 105 GLY A CA 1
ATOM 777 C C . GLY A 1 105 ? -1.741 -3.518 -14.159 1.00 89.88 105 GLY A C 1
ATOM 778 O O . GLY A 1 105 ? -2.837 -3.280 -13.655 1.00 89.88 105 GLY A O 1
ATOM 779 N N . GLN A 1 106 ? -1.204 -4.742 -14.093 1.00 90.12 106 GLN A N 1
ATOM 780 C CA . GLN A 1 106 ? -1.812 -5.813 -13.289 1.00 90.12 106 GLN A CA 1
ATOM 781 C C . GLN A 1 106 ? -1.221 -5.826 -11.881 1.00 90.12 106 GLN A C 1
ATOM 783 O O . GLN A 1 106 ? -0.010 -5.969 -11.703 1.00 90.12 106 GLN A O 1
ATOM 788 N N . ARG A 1 107 ? -2.084 -5.709 -10.871 1.00 90.88 107 ARG A N 1
ATOM 789 C CA . ARG A 1 107 ? -1.678 -5.744 -9.461 1.00 90.88 107 ARG A CA 1
ATOM 790 C C . ARG A 1 107 ? -1.118 -7.116 -9.104 1.00 90.88 107 ARG A C 1
ATOM 792 O O . ARG A 1 107 ? -1.673 -8.103 -9.575 1.00 90.88 107 ARG A O 1
ATOM 799 N N . PRO A 1 108 ? -0.122 -7.218 -8.215 1.00 92.25 108 PRO A N 1
ATOM 800 C CA . PRO A 1 108 ? 0.116 -8.480 -7.541 1.00 92.25 108 PRO A CA 1
ATOM 801 C C . PRO A 1 108 ? -1.103 -8.832 -6.680 1.00 92.25 108 PRO A C 1
ATOM 803 O O . PRO A 1 108 ? -1.805 -7.962 -6.146 1.00 92.25 108 PRO A O 1
ATOM 806 N N . GLN A 1 109 ? -1.356 -10.120 -6.531 1.00 93.50 109 GLN A N 1
ATOM 807 C CA . GLN A 1 109 ? -2.186 -10.675 -5.485 1.00 93.50 109 GLN A CA 1
ATOM 808 C C . GLN A 1 109 ? -1.656 -10.194 -4.133 1.00 93.50 109 GLN A C 1
ATOM 810 O O . GLN A 1 109 ? -0.451 -10.101 -3.899 1.00 93.50 109 GLN A O 1
ATOM 815 N N . LEU A 1 110 ? -2.578 -9.863 -3.237 1.00 95.25 110 LEU A N 1
ATOM 816 C CA . LEU A 1 110 ? -2.262 -9.510 -1.862 1.00 95.25 110 LEU A CA 1
ATOM 817 C C . LEU A 1 110 ? -3.176 -10.299 -0.940 1.00 95.25 110 LEU A C 1
ATOM 819 O O . LEU A 1 110 ? -4.390 -10.313 -1.133 1.00 95.25 110 LEU A O 1
ATOM 823 N N . ASN A 1 111 ? -2.629 -10.886 0.112 1.00 94.94 111 ASN A N 1
ATOM 824 C CA . ASN A 1 111 ? -3.402 -11.508 1.178 1.00 94.94 111 ASN A CA 1
ATOM 825 C C . ASN A 1 111 ? -2.905 -11.054 2.535 1.00 94.94 111 ASN A C 1
ATOM 827 O O . ASN A 1 111 ? -1.729 -10.762 2.740 1.00 94.94 111 ASN A O 1
ATOM 831 N N . TRP A 1 112 ? -3.821 -11.012 3.489 1.00 94.94 112 TRP A N 1
ATOM 832 C CA . TRP A 1 112 ? -3.491 -10.580 4.828 1.00 94.94 112 TRP A CA 1
ATOM 833 C C . TRP A 1 112 ? -4.251 -11.346 5.895 1.00 94.94 112 TRP A C 1
ATOM 835 O O . TRP A 1 112 ? -5.322 -11.914 5.677 1.00 94.94 112 TRP A O 1
ATOM 845 N N . ASN A 1 113 ? -3.669 -11.354 7.086 1.00 89.69 113 ASN A N 1
ATOM 846 C CA . ASN A 1 113 ? -4.257 -11.942 8.278 1.00 89.69 113 ASN A CA 1
ATOM 847 C C . ASN A 1 113 ? -3.967 -11.066 9.504 1.00 89.69 113 ASN A C 1
ATOM 849 O O . ASN A 1 113 ? -3.269 -10.056 9.417 1.00 89.69 113 ASN A O 1
ATOM 853 N N . SER A 1 114 ? -4.502 -11.470 10.658 1.00 88.50 114 SER A N 1
ATOM 854 C CA . SER A 1 114 ? -4.326 -10.747 11.925 1.00 88.50 114 SER A CA 1
ATOM 855 C C . SER A 1 114 ? -4.941 -9.337 11.921 1.00 88.50 114 SER A C 1
ATOM 857 O O . SER A 1 114 ? -4.485 -8.445 12.632 1.00 88.50 114 SER A O 1
ATOM 859 N N . VAL A 1 115 ? -6.008 -9.134 11.137 1.00 91.38 115 VAL A N 1
ATOM 860 C CA . VAL A 1 115 ? -6.844 -7.926 11.216 1.00 91.38 115 VAL A CA 1
ATOM 861 C C . VAL A 1 115 ? -7.558 -7.912 12.577 1.00 91.38 115 VAL A C 1
ATOM 863 O O . VAL A 1 115 ? -8.188 -8.915 12.926 1.00 91.38 115 VAL A O 1
ATOM 866 N N . PRO A 1 116 ? -7.477 -6.819 13.360 1.00 87.31 116 PRO A N 1
ATOM 867 C CA . PRO A 1 116 ? -8.175 -6.725 14.638 1.00 87.31 116 PRO A CA 1
ATOM 868 C C . PRO A 1 116 ? -9.690 -6.883 14.498 1.00 87.31 116 PRO A C 1
ATOM 870 O O . PRO A 1 116 ? -10.289 -6.416 13.532 1.00 87.31 116 PRO A O 1
ATOM 873 N N . THR A 1 117 ? -10.330 -7.484 15.499 1.00 89.25 117 THR A N 1
ATOM 874 C CA . THR A 1 117 ? -11.786 -7.693 15.504 1.00 89.25 117 THR A CA 1
ATOM 875 C C . THR A 1 117 ? -12.589 -6.399 15.645 1.00 89.25 117 THR A C 1
ATOM 877 O O . THR A 1 117 ? -13.763 -6.384 15.293 1.00 89.25 117 THR A O 1
ATOM 880 N N . ASP A 1 118 ? -11.973 -5.322 16.144 1.00 90.25 118 ASP A N 1
ATOM 881 C CA . ASP A 1 118 ? -12.543 -3.972 16.217 1.00 90.25 118 ASP A CA 1
ATOM 882 C C . ASP A 1 118 ? -12.326 -3.150 14.929 1.00 90.25 118 ASP A C 1
ATOM 884 O O . ASP A 1 118 ? -12.620 -1.956 14.908 1.00 90.25 118 ASP A O 1
ATOM 888 N N . ALA A 1 119 ? -11.818 -3.765 13.853 1.00 94.75 119 ALA A N 1
ATOM 889 C CA . ALA A 1 119 ? -11.704 -3.131 12.544 1.00 94.75 119 ALA A CA 1
ATOM 890 C C . ALA A 1 119 ? -13.036 -3.138 11.786 1.00 94.75 119 ALA A C 1
ATOM 892 O O . ALA A 1 119 ? -13.669 -4.180 11.608 1.00 94.75 119 ALA A O 1
ATOM 893 N N . GLU A 1 120 ? -13.406 -1.986 11.238 1.00 96.38 120 GLU A N 1
ATOM 894 C CA . GLU A 1 120 ? -14.552 -1.840 10.340 1.00 96.38 120 GLU A CA 1
ATOM 895 C C . GLU A 1 120 ? -14.125 -1.841 8.873 1.00 96.38 120 GLU A C 1
ATOM 897 O O . GLU A 1 120 ? -14.766 -2.479 8.033 1.00 96.38 120 GLU A O 1
ATOM 902 N N . LYS A 1 121 ? -13.032 -1.135 8.560 1.00 97.69 121 LYS A N 1
ATOM 903 C CA . LYS A 1 121 ? -12.547 -0.926 7.193 1.00 97.69 121 LYS A CA 1
ATOM 904 C C . LYS A 1 121 ? -11.047 -1.131 7.080 1.00 97.69 121 LYS A C 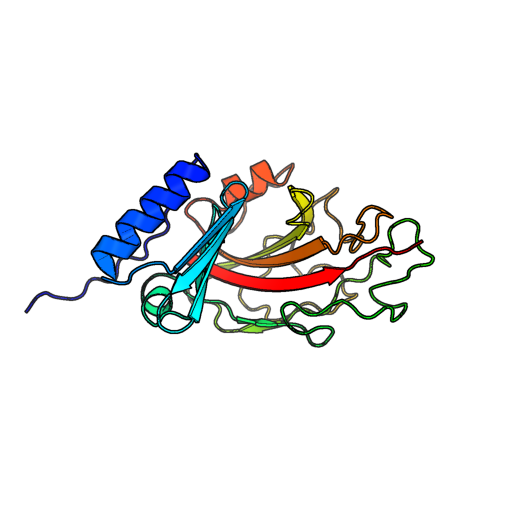1
ATOM 906 O O . LYS A 1 121 ? -10.305 -0.929 8.037 1.00 97.69 121 LYS A O 1
ATOM 911 N N . LEU A 1 122 ? -10.609 -1.492 5.882 1.00 97.62 122 LEU A N 1
ATOM 912 C CA . LEU A 1 122 ? -9.212 -1.586 5.495 1.00 97.62 122 LEU A CA 1
ATOM 913 C C . LEU A 1 122 ? -8.901 -0.558 4.400 1.00 97.62 122 LEU A C 1
ATOM 915 O O . LEU A 1 122 ? -9.760 -0.195 3.587 1.00 97.62 122 LEU A O 1
ATOM 919 N N . VAL A 1 123 ? -7.655 -0.101 4.393 1.00 97.00 123 VAL A N 1
ATOM 920 C CA . VAL A 1 123 ? -7.078 0.781 3.373 1.00 97.00 123 VAL A CA 1
ATOM 921 C C . VAL A 1 123 ? -5.774 0.162 2.897 1.00 97.00 123 VAL A C 1
ATOM 923 O O . VAL A 1 123 ? -4.989 -0.292 3.727 1.00 97.00 123 VAL A O 1
ATOM 926 N N . ILE A 1 124 ? -5.535 0.166 1.587 1.00 96.00 124 ILE A N 1
ATOM 927 C CA . ILE A 1 124 ? -4.263 -0.229 0.981 1.00 96.00 124 ILE A CA 1
ATOM 928 C C . ILE A 1 124 ? -3.693 0.954 0.205 1.00 96.00 124 ILE A C 1
ATOM 930 O O . ILE A 1 124 ? -4.416 1.624 -0.532 1.00 96.00 124 ILE A O 1
ATOM 934 N N . ILE A 1 125 ? -2.400 1.212 0.383 1.00 95.31 125 ILE A N 1
ATOM 935 C CA . ILE A 1 125 ? -1.649 2.243 -0.338 1.00 95.31 125 ILE A CA 1
ATOM 936 C C . ILE A 1 125 ? -0.350 1.621 -0.849 1.00 95.31 125 ILE A C 1
ATOM 938 O O . ILE A 1 125 ? 0.370 1.002 -0.066 1.00 95.31 125 ILE A O 1
ATOM 942 N N . MET A 1 126 ? -0.036 1.812 -2.131 1.00 94.88 126 MET A N 1
ATOM 943 C CA . MET A 1 126 ? 1.295 1.559 -2.688 1.00 94.88 126 MET A CA 1
ATOM 944 C C . MET A 1 126 ? 2.022 2.879 -2.933 1.00 94.88 126 MET A C 1
ATOM 946 O O . MET A 1 126 ? 1.463 3.819 -3.505 1.00 94.88 126 MET A O 1
ATOM 950 N N . SER A 1 127 ? 3.286 2.928 -2.535 1.00 92.50 127 SER A N 1
ATOM 951 C CA . SER A 1 127 ? 4.168 4.067 -2.772 1.00 92.50 127 SER A CA 1
ATOM 952 C C . SER A 1 127 ? 5.530 3.611 -3.271 1.00 92.50 127 SER A C 1
ATOM 954 O O . SER A 1 127 ? 6.120 2.709 -2.675 1.00 92.50 127 SER A O 1
ATOM 956 N N . ASP A 1 128 ? 6.064 4.288 -4.280 1.00 92.56 128 ASP A N 1
ATOM 957 C CA . ASP A 1 128 ? 7.495 4.323 -4.554 1.00 92.56 128 ASP A CA 1
ATOM 958 C C . ASP A 1 128 ? 8.204 5.145 -3.463 1.00 92.56 128 ASP A C 1
ATOM 960 O O . ASP A 1 128 ? 8.145 6.379 -3.413 1.00 92.56 128 ASP A O 1
ATOM 964 N N . ALA A 1 129 ? 8.861 4.447 -2.537 1.00 84.94 129 ALA A N 1
ATOM 965 C CA . ALA A 1 129 ? 9.549 5.068 -1.408 1.00 84.94 129 ALA A CA 1
ATOM 966 C C . ALA A 1 129 ? 10.821 5.825 -1.818 1.00 84.94 129 ALA A C 1
ATOM 968 O O . ALA A 1 129 ? 11.326 6.645 -1.044 1.00 84.94 129 ALA A O 1
ATOM 969 N N . ASP A 1 130 ? 11.358 5.559 -3.009 1.00 87.00 130 ASP A N 1
ATOM 970 C CA . ASP A 1 130 ? 12.584 6.182 -3.496 1.00 87.00 130 ASP A CA 1
ATOM 971 C C . ASP A 1 130 ? 12.297 7.399 -4.388 1.00 87.00 130 ASP A C 1
ATOM 973 O O . ASP A 1 130 ? 13.093 8.342 -4.381 1.00 87.00 130 ASP A O 1
ATOM 977 N N . ALA A 1 131 ? 11.114 7.459 -5.009 1.00 86.62 131 ALA A N 1
ATOM 978 C CA . ALA A 1 131 ? 10.572 8.654 -5.663 1.00 86.62 131 ALA A CA 1
ATOM 979 C C . ALA A 1 131 ? 9.698 9.542 -4.749 1.00 86.62 131 ALA A C 1
ATOM 981 O O . ALA A 1 131 ? 9.404 10.682 -5.113 1.00 86.62 131 ALA A O 1
ATOM 982 N N . ASP A 1 132 ? 9.310 9.060 -3.560 1.00 84.31 132 ASP A N 1
ATOM 983 C CA . ASP A 1 132 ? 8.389 9.744 -2.631 1.00 84.31 132 ASP A CA 1
ATOM 984 C C . ASP A 1 132 ? 7.011 10.023 -3.270 1.00 84.31 132 ASP A C 1
ATOM 986 O O . ASP A 1 132 ? 6.398 11.075 -3.063 1.00 84.31 132 ASP A O 1
ATOM 990 N N . THR A 1 133 ? 6.523 9.070 -4.071 1.00 88.06 133 THR A N 1
ATOM 991 C CA . THR A 1 133 ? 5.224 9.136 -4.753 1.00 88.06 133 THR A CA 1
ATOM 992 C C . THR A 1 133 ? 4.253 8.105 -4.197 1.00 88.06 133 THR A C 1
ATOM 994 O O . THR A 1 133 ? 4.616 7.131 -3.545 1.00 88.06 133 THR A O 1
ATOM 997 N N . THR A 1 134 ? 2.961 8.361 -4.384 1.00 92.44 134 THR A N 1
ATOM 998 C CA . THR A 1 134 ? 1.921 7.360 -4.145 1.00 92.44 134 THR A CA 1
ATOM 999 C C . THR A 1 134 ? 1.333 6.998 -5.484 1.00 92.44 134 THR A C 1
ATOM 1001 O O . THR A 1 134 ? 0.821 7.878 -6.174 1.00 92.44 134 THR A O 1
ATOM 1004 N N . ASP A 1 135 ? 1.401 5.718 -5.809 1.00 92.25 135 ASP A N 1
ATOM 1005 C CA . ASP A 1 135 ? 1.119 5.235 -7.156 1.00 92.25 135 ASP A CA 1
ATOM 1006 C C . ASP A 1 135 ? -0.205 4.466 -7.198 1.00 92.25 135 ASP A C 1
ATOM 1008 O O . ASP A 1 135 ? -0.812 4.341 -8.253 1.00 92.25 135 ASP A O 1
ATOM 1012 N N . TRP A 1 136 ? -0.688 3.978 -6.048 1.00 95.38 136 TRP A N 1
ATOM 1013 C CA . TRP A 1 136 ? -1.982 3.308 -5.950 1.00 95.38 136 TRP A CA 1
ATOM 1014 C C . TRP A 1 136 ? -2.609 3.467 -4.564 1.00 95.38 136 TRP A C 1
ATOM 1016 O O . TRP A 1 136 ? -1.909 3.413 -3.548 1.00 95.38 136 TRP A O 1
ATOM 1026 N N . ALA A 1 137 ? -3.933 3.637 -4.503 1.00 95.94 137 ALA A N 1
ATOM 1027 C CA . ALA A 1 137 ? -4.670 3.635 -3.242 1.00 95.94 137 ALA A CA 1
ATOM 1028 C C . ALA A 1 137 ? -6.105 3.105 -3.372 1.00 95.94 137 ALA A C 1
ATOM 1030 O O . ALA A 1 137 ? -6.854 3.448 -4.288 1.00 95.94 137 ALA A O 1
ATOM 1031 N N . MET A 1 138 ? -6.519 2.325 -2.374 1.00 95.75 138 MET A N 1
ATOM 1032 C CA . MET A 1 138 ? -7.871 1.792 -2.231 1.00 95.75 138 MET A CA 1
ATOM 1033 C C . MET A 1 138 ? -8.315 1.884 -0.772 1.00 95.75 138 MET A C 1
ATOM 1035 O O . MET A 1 138 ? -7.556 1.556 0.138 1.00 95.75 138 MET A O 1
ATOM 1039 N N . TYR A 1 139 ? -9.552 2.309 -0.532 1.00 97.06 139 TYR A N 1
ATOM 1040 C CA . TYR A 1 139 ? -10.095 2.503 0.814 1.00 97.06 139 TYR A CA 1
ATOM 1041 C C . TYR A 1 139 ? -11.489 1.890 0.964 1.00 97.06 139 TYR A C 1
ATOM 1043 O O . TYR A 1 139 ? -12.100 1.447 -0.006 1.00 97.06 139 TYR A O 1
ATOM 1051 N N . ASN A 1 140 ? -11.991 1.845 2.202 1.00 97.38 140 ASN A N 1
ATOM 1052 C CA . ASN A 1 140 ? -13.289 1.262 2.562 1.00 97.38 140 ASN A CA 1
ATOM 1053 C C . ASN A 1 140 ? -13.458 -0.235 2.222 1.00 97.38 140 ASN A C 1
ATOM 1055 O O . ASN A 1 140 ? -14.583 -0.744 2.211 1.00 97.38 140 ASN A O 1
ATOM 1059 N N . ILE A 1 141 ? -12.353 -0.968 2.048 1.00 97.38 141 ILE A N 1
ATOM 1060 C CA . ILE A 1 141 ? -12.361 -2.433 1.947 1.00 97.38 141 ILE A CA 1
ATOM 1061 C C . ILE A 1 141 ? -12.976 -2.994 3.241 1.00 97.38 141 ILE A C 1
ATOM 1063 O O . ILE A 1 141 ? -12.631 -2.545 4.331 1.00 97.38 141 ILE A O 1
ATOM 1067 N N . GLY A 1 142 ? -13.922 -3.931 3.153 1.00 97.38 142 GLY A N 1
ATOM 1068 C CA . GLY A 1 142 ? -14.529 -4.530 4.349 1.00 97.38 142 GLY A CA 1
ATOM 1069 C C . GLY A 1 142 ? -13.492 -5.268 5.201 1.00 97.38 142 GLY A C 1
ATOM 1070 O O . GLY A 1 142 ? -12.642 -5.966 4.653 1.00 97.38 142 GLY A O 1
ATOM 1071 N N . SER A 1 143 ? -13.559 -5.156 6.531 1.00 96.06 143 SER A N 1
ATOM 1072 C CA . SER A 1 143 ? -12.610 -5.832 7.436 1.00 96.06 143 SER A CA 1
ATOM 1073 C C . SER A 1 143 ? -12.650 -7.363 7.367 1.00 96.06 143 SER A C 1
ATOM 1075 O O . SER A 1 143 ? -11.695 -8.023 7.767 1.00 96.06 143 SER A O 1
ATOM 1077 N N . ASN A 1 144 ? -13.725 -7.932 6.814 1.00 95.00 144 ASN A N 1
ATOM 1078 C CA . ASN A 1 144 ? -13.872 -9.361 6.547 1.00 95.00 144 ASN A CA 1
ATOM 1079 C C . ASN A 1 144 ? -13.172 -9.830 5.257 1.00 95.00 144 ASN A C 1
ATOM 1081 O O . ASN A 1 144 ? -13.100 -11.033 5.015 1.00 95.00 144 ASN A O 1
ATOM 1085 N N . VAL A 1 145 ? -12.706 -8.912 4.406 1.00 96.38 145 VAL A N 1
ATOM 1086 C CA . VAL A 1 145 ? -11.918 -9.250 3.216 1.00 96.38 145 VAL A CA 1
ATOM 1087 C C . VAL A 1 145 ? -10.501 -9.586 3.667 1.00 96.38 145 VAL A C 1
ATOM 1089 O O . VAL A 1 145 ? -9.904 -8.837 4.436 1.00 96.38 145 VAL A O 1
ATOM 1092 N N . THR A 1 146 ? -9.961 -10.704 3.184 1.00 95.00 146 THR A N 1
ATOM 1093 C CA . THR A 1 146 ? -8.625 -11.205 3.561 1.00 95.00 146 THR A CA 1
ATOM 1094 C C . THR A 1 146 ? -7.644 -11.261 2.394 1.00 95.00 146 THR A C 1
ATOM 1096 O O . THR A 1 146 ? -6.496 -11.660 2.577 1.00 95.00 146 THR A O 1
ATOM 1099 N N . SER A 1 147 ? -8.089 -10.919 1.183 1.00 94.94 147 SER A N 1
ATOM 1100 C CA . SER A 1 147 ? -7.231 -10.897 -0.002 1.00 94.94 147 SER A CA 1
ATOM 1101 C C . SER A 1 147 ? -7.801 -10.036 -1.128 1.00 94.94 147 SER A C 1
ATOM 1103 O O . SER A 1 147 ? -9.015 -9.839 -1.215 1.00 94.94 147 SER A O 1
ATOM 1105 N N . LEU A 1 148 ? -6.911 -9.568 -2.000 1.00 93.00 148 LEU A N 1
ATOM 1106 C CA . LEU A 1 148 ? -7.187 -9.050 -3.333 1.00 93.0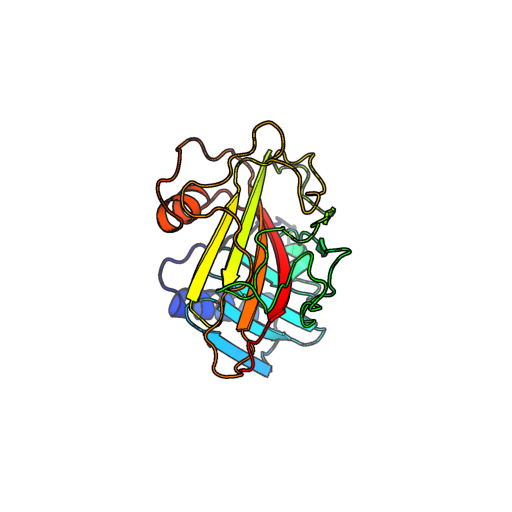0 148 LEU A CA 1
ATOM 1107 C C . LEU A 1 148 ? -6.521 -9.971 -4.350 1.00 93.00 148 LEU A C 1
ATOM 1109 O O . LEU A 1 148 ? -5.324 -10.233 -4.263 1.00 93.00 148 LEU A O 1
ATOM 1113 N N . ALA A 1 149 ? -7.286 -10.431 -5.334 1.00 86.12 149 ALA A N 1
ATOM 1114 C CA . ALA A 1 149 ? -6.707 -11.079 -6.503 1.00 86.12 149 ALA A CA 1
ATOM 1115 C C . ALA A 1 149 ? -6.049 -10.023 -7.409 1.00 86.12 149 ALA A C 1
ATOM 1117 O O . ALA A 1 149 ? -6.575 -8.915 -7.532 1.00 86.12 149 ALA A O 1
ATOM 1118 N N . GLY A 1 150 ? -4.957 -10.382 -8.089 1.00 73.62 150 GLY A N 1
ATOM 1119 C CA . GLY A 1 150 ? -4.136 -9.453 -8.880 1.00 73.62 150 GLY A CA 1
ATOM 1120 C C . GLY A 1 150 ? -4.830 -8.744 -10.058 1.00 73.62 150 GLY A C 1
ATOM 1121 O O . GLY A 1 150 ? -4.321 -7.775 -10.610 1.00 73.62 150 GLY A O 1
ATOM 1122 N N . VAL A 1 151 ? -6.043 -9.164 -10.426 1.00 68.56 151 VAL A N 1
ATOM 1123 C CA . VAL A 1 151 ? -6.753 -8.657 -11.619 1.00 68.56 151 VAL A CA 1
ATOM 1124 C C . VAL A 1 151 ? -8.224 -8.308 -11.369 1.00 68.56 151 VAL A C 1
ATOM 1126 O O . VAL A 1 151 ? -8.930 -7.864 -12.272 1.00 68.56 151 VAL A O 1
ATOM 1129 N N . ALA A 1 152 ? -8.726 -8.528 -10.150 1.00 67.12 152 ALA A N 1
ATOM 1130 C CA . ALA A 1 152 ? -10.136 -8.307 -9.842 1.00 67.12 152 ALA A CA 1
ATOM 1131 C C . ALA A 1 152 ? -10.424 -6.824 -9.581 1.00 67.12 152 ALA A C 1
ATOM 1133 O O . ALA A 1 152 ? -9.588 -6.107 -9.031 1.00 67.12 152 ALA A O 1
ATOM 1134 N N . SER A 1 153 ? -11.631 -6.375 -9.937 1.00 77.81 153 SER A N 1
ATOM 1135 C CA . SER A 1 153 ? -12.169 -5.078 -9.515 1.00 77.81 153 SER A CA 1
ATOM 1136 C C . SER A 1 153 ? -12.123 -4.932 -7.991 1.00 77.81 153 SER A C 1
ATOM 1138 O O . SER A 1 153 ? -12.088 -5.930 -7.267 1.00 77.81 153 SER A O 1
ATOM 1140 N N . ALA A 1 154 ? -12.164 -3.690 -7.501 1.00 86.50 154 ALA A N 1
ATOM 1141 C CA . ALA A 1 154 ? -12.263 -3.420 -6.071 1.00 86.50 154 ALA A CA 1
ATOM 1142 C C . ALA A 1 154 ? -13.376 -4.282 -5.423 1.00 86.50 154 ALA A C 1
ATOM 1144 O O . ALA A 1 154 ? -14.459 -4.411 -6.010 1.00 86.50 154 ALA A O 1
ATOM 1145 N N . PRO A 1 155 ? -13.142 -4.880 -4.236 1.00 91.06 155 PRO A N 1
ATOM 1146 C CA . PRO A 1 155 ? -14.172 -5.632 -3.528 1.00 91.06 155 PRO A CA 1
ATOM 1147 C C . PRO A 1 155 ? -15.437 -4.797 -3.327 1.00 91.06 155 PRO A C 1
ATOM 1149 O O . PRO A 1 155 ? -15.374 -3.573 -3.220 1.00 91.06 155 PRO A O 1
ATOM 1152 N N . THR A 1 156 ? -16.597 -5.444 -3.220 1.00 90.75 156 THR A N 1
ATOM 1153 C CA . THR A 1 156 ? -17.861 -4.730 -2.999 1.00 90.75 156 THR A CA 1
ATOM 1154 C C . THR A 1 156 ? -17.773 -3.801 -1.784 1.00 90.75 156 THR A C 1
ATOM 1156 O O . THR A 1 156 ? -17.468 -4.236 -0.675 1.00 90.75 156 THR A O 1
ATOM 1159 N N . GLY A 1 157 ? -18.063 -2.516 -2.001 1.00 91.06 157 GLY A N 1
ATOM 1160 C CA . GLY A 1 157 ? -18.015 -1.476 -0.969 1.00 91.06 157 GLY A CA 1
ATOM 1161 C C . GLY A 1 157 ? -16.640 -0.833 -0.755 1.00 91.06 157 GLY A C 1
ATOM 1162 O O . GLY A 1 157 ? -16.570 0.153 -0.025 1.00 91.06 157 GLY A O 1
ATOM 1163 N N . ALA A 1 158 ? -15.584 -1.347 -1.391 1.00 94.56 158 ALA A N 1
ATOM 1164 C CA . ALA A 1 158 ? -14.297 -0.671 -1.488 1.00 94.56 158 ALA A CA 1
ATOM 1165 C C . ALA A 1 158 ? -14.313 0.366 -2.619 1.00 94.56 158 ALA A C 1
ATOM 1167 O O . ALA A 1 158 ? -15.001 0.196 -3.628 1.00 94.56 158 ALA A O 1
ATOM 1168 N N . THR A 1 159 ? -13.500 1.406 -2.467 1.00 94.12 159 THR A N 1
ATOM 1169 C CA . THR A 1 159 ? -13.306 2.448 -3.472 1.00 94.12 159 THR A CA 1
ATOM 1170 C C . THR A 1 159 ? -11.836 2.514 -3.856 1.00 94.12 159 THR A C 1
ATOM 1172 O O . THR A 1 159 ? -10.978 2.795 -3.018 1.00 94.12 159 THR A O 1
ATOM 1175 N N . GLU A 1 160 ? -11.548 2.278 -5.132 1.00 92.69 160 GLU A N 1
ATOM 1176 C CA . GLU A 1 160 ? -10.256 2.608 -5.734 1.00 92.69 160 GLU A CA 1
ATOM 1177 C C . GLU A 1 160 ? -10.217 4.114 -6.030 1.00 92.69 160 GLU A C 1
ATOM 1179 O O . GLU A 1 160 ? -11.182 4.672 -6.558 1.00 92.69 160 GLU A O 1
ATOM 1184 N N . MET A 1 161 ? -9.153 4.801 -5.609 1.00 92.81 161 MET A N 1
ATOM 1185 C CA . MET A 1 161 ? -9.076 6.257 -5.731 1.00 92.81 161 MET A CA 1
ATOM 1186 C C . MET A 1 161 ? -8.863 6.696 -7.181 1.00 92.81 161 MET A C 1
ATOM 1188 O O . MET A 1 161 ? -7.966 6.218 -7.868 1.00 92.81 161 MET A O 1
ATOM 1192 N N . THR A 1 162 ? -9.635 7.688 -7.623 1.00 85.06 162 THR A N 1
ATOM 1193 C CA . THR A 1 162 ? -9.456 8.314 -8.939 1.00 85.06 162 THR A CA 1
ATOM 1194 C C . THR A 1 162 ? -8.066 8.952 -9.060 1.00 85.06 162 THR A C 1
ATOM 1196 O O . THR A 1 162 ? -7.649 9.680 -8.158 1.00 85.06 162 THR A O 1
ATOM 1199 N N . ASN A 1 163 ? -7.387 8.733 -10.194 1.00 84.50 163 ASN A N 1
ATOM 1200 C CA . ASN A 1 163 ? -5.998 9.145 -10.484 1.00 84.50 163 ASN A CA 1
ATOM 1201 C C . ASN A 1 163 ? -4.913 8.442 -9.647 1.00 84.50 163 ASN A C 1
ATOM 1203 O O . ASN A 1 163 ? -3.755 8.852 -9.691 1.00 84.50 163 ASN A O 1
ATOM 1207 N N . TYR A 1 164 ? -5.294 7.429 -8.870 1.00 87.69 164 TYR A N 1
ATOM 1208 C CA . TYR A 1 164 ? -4.391 6.542 -8.138 1.00 87.69 164 TYR A CA 1
ATOM 1209 C C . TYR A 1 164 ? -4.814 5.090 -8.379 1.00 87.69 164 TYR A C 1
ATOM 1211 O O . TYR A 1 164 ? -4.861 4.286 -7.445 1.00 87.69 164 TYR A O 1
ATOM 1219 N N . ASP A 1 165 ? -5.199 4.789 -9.618 1.00 87.38 165 ASP A N 1
ATOM 1220 C CA . ASP A 1 165 ? -5.403 3.441 -10.122 1.00 87.38 165 ASP A CA 1
ATOM 1221 C C . ASP A 1 165 ? -4.058 2.741 -10.302 1.00 87.38 165 ASP A C 1
ATOM 1223 O O . ASP A 1 165 ? -3.029 3.362 -10.574 1.00 87.38 165 ASP A O 1
ATOM 1227 N N . TYR A 1 166 ? -4.051 1.427 -10.105 1.00 90.00 166 TYR A N 1
ATOM 1228 C CA . TYR A 1 166 ? -2.803 0.688 -10.196 1.00 90.00 166 TYR A CA 1
ATOM 1229 C C . TYR A 1 166 ? -2.298 0.629 -11.641 1.00 90.00 166 TYR A C 1
ATOM 1231 O O . TYR A 1 166 ? -2.922 0.013 -12.502 1.00 90.00 166 TYR A O 1
ATOM 1239 N N . THR A 1 167 ? -1.121 1.205 -11.876 1.00 89.56 167 THR A N 1
ATOM 1240 C CA . THR A 1 167 ? -0.404 1.145 -13.163 1.00 89.56 167 THR A CA 1
ATOM 1241 C C . THR A 1 167 ? 0.873 0.301 -13.096 1.00 89.56 167 THR A C 1
ATOM 1243 O O . THR A 1 167 ? 1.455 -0.035 -14.126 1.00 89.56 167 THR A O 1
ATOM 1246 N N . GLY A 1 168 ? 1.259 -0.124 -11.892 1.00 91.56 168 GLY A N 1
ATOM 1247 C CA . GLY A 1 168 ? 2.493 -0.854 -11.627 1.00 91.56 168 GLY A CA 1
ATOM 1248 C C . GLY A 1 168 ? 3.711 0.053 -11.426 1.00 91.56 168 GLY A C 1
ATOM 1249 O O . GLY A 1 168 ? 3.605 1.277 -11.505 1.00 91.56 168 GLY A O 1
ATOM 1250 N N . PRO A 1 169 ? 4.874 -0.541 -11.119 1.00 93.69 169 PRO A N 1
ATOM 1251 C CA . PRO A 1 169 ? 6.144 0.171 -11.019 1.00 93.69 169 PRO A CA 1
ATOM 1252 C C . PRO A 1 169 ? 6.483 1.001 -12.266 1.00 93.69 169 PRO A C 1
ATOM 1254 O O . PRO A 1 169 ? 6.306 0.535 -13.389 1.00 93.69 169 PRO A O 1
ATOM 1257 N N . CYS A 1 170 ? 7.001 2.218 -12.070 1.00 94.69 170 CYS A N 1
ATOM 1258 C CA . CYS A 1 170 ? 7.458 3.092 -13.157 1.00 94.69 170 CYS A CA 1
ATOM 1259 C C . CYS A 1 170 ? 8.711 3.909 -12.782 1.00 94.69 170 CYS A C 1
ATOM 1261 O O . CYS A 1 170 ? 8.668 5.143 -12.788 1.00 94.69 170 CYS A O 1
ATOM 1263 N N . PRO A 1 171 ? 9.838 3.262 -12.428 1.00 94.62 171 PRO A N 1
ATOM 1264 C CA . PRO A 1 171 ? 11.054 3.988 -12.092 1.00 94.62 171 PRO A CA 1
ATOM 1265 C C . PRO A 1 171 ? 11.684 4.610 -13.357 1.00 94.62 171 PRO A C 1
ATOM 1267 O O . PRO A 1 171 ? 11.339 4.234 -14.487 1.00 94.62 171 PRO A O 1
ATOM 1270 N N . PRO A 1 172 ? 12.608 5.573 -13.216 1.00 92.94 172 PRO A N 1
ATOM 1271 C CA . PRO A 1 172 ? 13.423 6.056 -14.329 1.00 92.94 172 PRO A CA 1
ATOM 1272 C C . PRO A 1 172 ? 14.275 4.941 -14.964 1.00 92.94 172 PRO A C 1
ATOM 1274 O O . PRO A 1 172 ? 14.585 3.937 -14.330 1.00 92.94 172 PRO A O 1
ATOM 1277 N N . ILE A 1 173 ? 14.685 5.126 -16.225 1.00 91.94 173 ILE A N 1
ATOM 1278 C CA . ILE A 1 173 ? 15.647 4.232 -16.898 1.00 91.94 173 ILE A CA 1
ATOM 1279 C C . ILE A 1 173 ? 17.069 4.682 -16.538 1.00 91.94 173 ILE A C 1
ATOM 1281 O O . ILE A 1 173 ? 17.761 5.312 -17.340 1.00 91.94 173 ILE A O 1
ATOM 1285 N N . ASP A 1 174 ? 17.483 4.426 -15.304 1.00 93.12 174 ASP A N 1
ATOM 1286 C CA . ASP A 1 174 ? 18.811 4.776 -14.785 1.00 93.12 174 ASP A CA 1
ATOM 1287 C C . ASP A 1 174 ? 19.520 3.606 -14.082 1.00 93.12 174 ASP A C 1
ATOM 1289 O O . ASP A 1 174 ? 20.631 3.774 -13.574 1.00 93.12 174 ASP A O 1
ATOM 1293 N N . GLY A 1 175 ? 18.913 2.413 -14.090 1.00 90.62 175 GLY A N 1
ATOM 1294 C CA . GLY A 1 175 ? 19.442 1.224 -13.424 1.00 90.62 175 GLY A CA 1
ATOM 1295 C C . GLY A 1 175 ? 19.420 1.307 -11.896 1.00 90.62 175 GLY A C 1
ATOM 1296 O O . GLY A 1 175 ? 20.128 0.544 -11.242 1.00 90.62 175 GLY A O 1
ATOM 1297 N N . VAL A 1 176 ? 18.656 2.235 -11.310 1.00 92.50 176 VAL A N 1
ATOM 1298 C CA . VAL A 1 176 ? 18.475 2.320 -9.861 1.00 92.50 176 VAL A CA 1
ATOM 1299 C C . VAL A 1 176 ? 17.232 1.534 -9.455 1.00 92.50 176 VAL A C 1
ATOM 1301 O O . VAL A 1 176 ? 16.125 1.771 -9.935 1.00 92.50 176 VAL A O 1
ATOM 1304 N N . SER A 1 177 ? 17.410 0.600 -8.521 1.00 93.62 177 SER A N 1
ATOM 1305 C CA . SER A 1 177 ? 16.303 -0.158 -7.940 1.00 93.62 177 SER A CA 1
ATOM 1306 C C . SER A 1 177 ? 15.481 0.697 -6.976 1.00 93.62 177 SER A C 1
ATOM 1308 O O . SER A 1 177 ? 16.001 1.202 -5.977 1.00 93.62 177 SER A O 1
ATOM 1310 N N . HIS A 1 178 ? 14.188 0.824 -7.269 1.00 94.12 178 HIS A N 1
ATOM 1311 C CA . HIS A 1 178 ? 13.198 1.503 -6.439 1.00 94.12 178 HIS A CA 1
ATOM 1312 C C . HIS A 1 178 ? 12.420 0.502 -5.577 1.00 94.12 178 HIS A C 1
ATOM 1314 O O . HIS A 1 178 ? 12.167 -0.638 -5.982 1.00 94.12 178 HIS A O 1
ATOM 1320 N N . ARG A 1 179 ? 12.018 0.934 -4.375 1.00 91.75 179 ARG A N 1
ATOM 1321 C CA . ARG A 1 179 ? 11.173 0.164 -3.450 1.00 91.75 179 ARG A CA 1
ATOM 1322 C C . ARG A 1 179 ? 9.708 0.569 -3.574 1.00 91.75 179 ARG A C 1
ATOM 1324 O O . ARG A 1 179 ? 9.338 1.687 -3.220 1.00 91.75 179 ARG A O 1
ATOM 1331 N N . TYR A 1 180 ? 8.866 -0.387 -3.943 1.00 92.81 180 TYR A N 1
ATOM 1332 C CA . TYR A 1 180 ? 7.412 -0.257 -3.977 1.00 92.81 180 TYR A CA 1
ATOM 1333 C C . TYR A 1 180 ? 6.821 -0.849 -2.703 1.00 92.81 180 TYR A C 1
ATOM 1335 O O . TYR A 1 180 ? 6.805 -2.064 -2.499 1.00 92.81 180 TYR A O 1
ATOM 1343 N N . VAL A 1 181 ? 6.373 0.023 -1.805 1.00 89.88 181 VAL A N 1
ATOM 1344 C CA . VAL A 1 181 ? 5.887 -0.353 -0.477 1.00 89.88 181 VAL A CA 1
ATOM 1345 C C . VAL A 1 181 ? 4.369 -0.415 -0.496 1.00 89.88 181 VAL A C 1
ATOM 1347 O O . VAL A 1 181 ? 3.709 0.618 -0.599 1.00 89.88 181 VAL A O 1
ATOM 1350 N N . PHE A 1 182 ? 3.817 -1.615 -0.339 1.00 93.00 182 PHE A N 1
ATOM 1351 C CA . PHE A 1 182 ? 2.391 -1.839 -0.132 1.00 93.00 182 PHE A CA 1
ATOM 1352 C C . PHE A 1 182 ? 2.116 -1.812 1.361 1.00 93.00 182 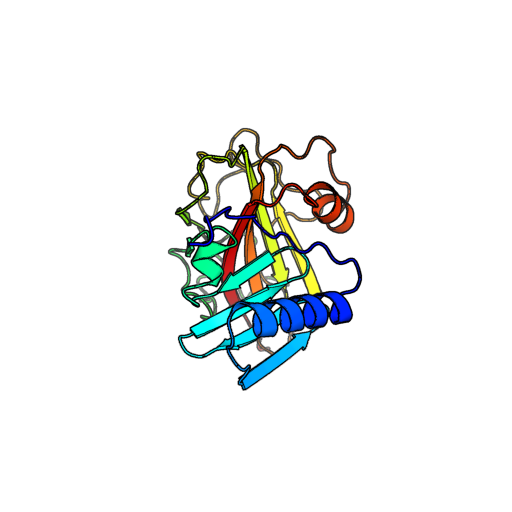PHE A C 1
ATOM 1354 O O . PHE A 1 182 ? 2.661 -2.622 2.111 1.00 93.00 182 PHE A O 1
ATOM 1361 N N . LYS A 1 183 ? 1.262 -0.896 1.802 1.00 91.88 183 LYS A N 1
ATOM 1362 C CA . LYS A 1 183 ? 0.836 -0.778 3.196 1.00 91.88 183 LYS A CA 1
ATOM 1363 C C . LYS A 1 183 ? -0.641 -1.059 3.307 1.00 91.88 183 LYS A C 1
ATOM 1365 O O . LYS A 1 183 ? -1.425 -0.534 2.523 1.00 91.88 183 LYS A O 1
ATOM 1370 N N . ILE A 1 184 ? -1.005 -1.838 4.316 1.00 94.75 184 ILE A N 1
ATOM 1371 C CA . ILE A 1 184 ? -2.388 -2.060 4.719 1.00 94.75 184 ILE A CA 1
ATOM 1372 C C . ILE A 1 184 ? -2.625 -1.428 6.084 1.00 94.75 184 ILE A C 1
ATOM 1374 O O . ILE A 1 184 ? -1.794 -1.542 6.984 1.00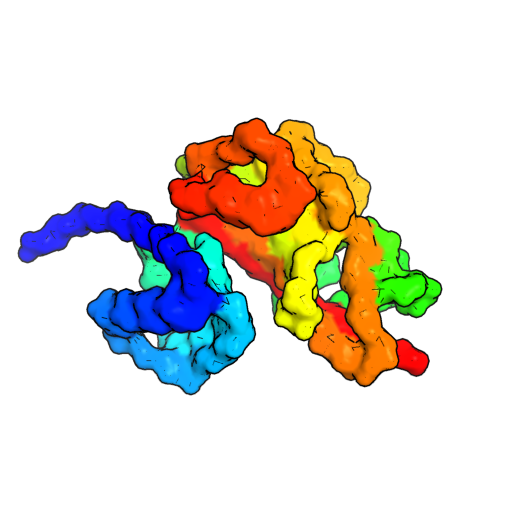 94.75 184 ILE A O 1
ATOM 1378 N N . TYR A 1 185 ? -3.773 -0.785 6.248 1.00 93.00 185 TYR A N 1
ATOM 1379 C CA . TYR A 1 185 ? -4.209 -0.172 7.496 1.00 93.00 185 TYR A CA 1
ATOM 1380 C C . TYR A 1 185 ? -5.596 -0.697 7.844 1.00 93.00 185 TYR A C 1
ATOM 1382 O O . TYR A 1 185 ? -6.471 -0.723 6.981 1.00 93.00 185 TYR A O 1
ATOM 1390 N N . ALA A 1 186 ? -5.813 -1.071 9.103 1.00 93.56 186 ALA A N 1
ATOM 1391 C CA . ALA A 1 186 ? -7.143 -1.321 9.637 1.00 93.56 186 ALA A CA 1
ATOM 1392 C C . ALA A 1 186 ? -7.642 -0.096 10.394 1.00 93.56 186 ALA A C 1
ATOM 1394 O O . ALA A 1 186 ? -6.933 0.455 11.239 1.00 93.56 186 ALA A O 1
ATOM 1395 N N . LEU A 1 187 ? -8.872 0.301 10.092 1.00 93.69 187 LEU A N 1
ATOM 1396 C CA . LEU A 1 187 ? -9.566 1.431 10.682 1.00 93.69 187 LEU A CA 1
ATOM 1397 C C . LEU A 1 187 ? -10.741 0.942 11.530 1.00 93.69 187 LEU A C 1
ATOM 1399 O O . LEU A 1 187 ? -11.460 0.030 11.123 1.00 93.69 187 LEU A O 1
ATOM 1403 N N . ASN A 1 188 ? -10.981 1.588 12.667 1.00 93.56 188 ASN A N 1
ATOM 1404 C CA . ASN A 1 188 ? -12.164 1.358 13.507 1.00 93.56 188 ASN A CA 1
ATOM 1405 C C . ASN A 1 188 ? -13.415 2.135 13.048 1.00 93.56 188 ASN A C 1
ATOM 1407 O O . ASN A 1 188 ? -14.396 2.182 13.780 1.00 93.56 188 ASN A O 1
ATOM 1411 N N . ALA A 1 189 ? -13.355 2.790 11.887 1.00 93.56 189 ALA A N 1
ATOM 1412 C CA . ALA A 1 189 ? -14.450 3.554 11.301 1.00 93.56 189 ALA A CA 1
ATOM 1413 C C . ALA A 1 189 ? -14.268 3.668 9.780 1.00 93.56 189 ALA A C 1
ATOM 1415 O O . ALA A 1 189 ? -13.150 3.538 9.264 1.00 93.56 189 ALA A O 1
ATOM 1416 N N . SER A 1 190 ? -15.351 3.960 9.059 1.00 95.75 190 SER A N 1
ATOM 1417 C CA . SER A 1 190 ? -15.308 4.251 7.625 1.00 95.75 190 SER A CA 1
ATOM 1418 C C . SER A 1 190 ? -14.651 5.586 7.276 1.00 95.75 190 SER A C 1
ATOM 1420 O O . SER A 1 190 ? -14.491 6.498 8.095 1.00 95.75 190 SER A O 1
ATOM 1422 N N . ILE A 1 191 ? -14.235 5.689 6.015 1.00 95.06 191 ILE A N 1
ATOM 1423 C CA . ILE A 1 191 ? -13.896 6.950 5.364 1.00 95.06 191 ILE A CA 1
ATOM 1424 C C . ILE A 1 191 ? -15.178 7.459 4.698 1.00 95.06 191 ILE A C 1
ATOM 1426 O O . ILE A 1 191 ? -15.621 6.889 3.700 1.00 95.06 191 ILE A O 1
ATOM 1430 N N . ASP A 1 192 ? -15.799 8.470 5.304 1.00 85.38 192 ASP A N 1
ATOM 1431 C CA . ASP A 1 192 ? -17.128 8.958 4.903 1.00 85.38 192 ASP A CA 1
ATOM 1432 C C . ASP A 1 192 ? -17.052 9.996 3.776 1.00 85.38 192 ASP A C 1
ATOM 1434 O O . ASP A 1 192 ? -17.917 10.047 2.901 1.00 85.38 192 ASP A O 1
ATOM 1438 N N . ASP A 1 193 ? -15.984 10.793 3.767 1.00 80.00 193 ASP A N 1
ATOM 1439 C CA . ASP A 1 193 ? -15.686 11.726 2.688 1.00 80.00 193 ASP A CA 1
ATOM 1440 C C . ASP A 1 193 ? -15.078 10.962 1.511 1.00 80.00 193 ASP A C 1
ATOM 1442 O O . ASP A 1 193 ? -14.325 10.018 1.707 1.00 80.00 193 ASP A O 1
ATOM 1446 N N . SER A 1 194 ? -15.367 11.357 0.273 1.00 88.00 194 SER A N 1
ATOM 1447 C CA . SER A 1 194 ? -14.623 10.859 -0.891 1.00 88.00 194 SER A CA 1
ATOM 1448 C C . SER A 1 194 ? -13.334 11.683 -1.031 1.00 88.00 194 SER A C 1
ATOM 1450 O O . SER A 1 194 ? -13.399 12.789 -1.578 1.00 88.00 194 SER A O 1
ATOM 1452 N N . PRO A 1 195 ? -12.172 11.231 -0.511 1.00 92.44 195 PRO A N 1
ATOM 1453 C CA . PRO A 1 195 ? -10.954 12.029 -0.530 1.00 92.44 195 PRO A CA 1
ATOM 1454 C C . PRO A 1 195 ? -10.530 12.339 -1.965 1.00 92.44 195 PRO A C 1
ATOM 1456 O O . PRO A 1 195 ? -10.399 11.449 -2.800 1.00 92.44 195 PRO A O 1
ATOM 1459 N N . ALA A 1 196 ? -10.260 13.616 -2.239 1.00 91.50 196 ALA A N 1
ATOM 1460 C CA . ALA A 1 196 ? -9.875 14.067 -3.577 1.00 91.50 196 ALA A CA 1
ATOM 1461 C C . ALA A 1 196 ? -8.421 13.718 -3.954 1.00 91.50 196 ALA A C 1
ATOM 1463 O O . ALA A 1 196 ? -8.048 13.807 -5.120 1.00 91.50 196 ALA A O 1
ATOM 1464 N N . ASN A 1 197 ? -7.574 13.399 -2.972 1.00 93.62 197 ASN A N 1
ATOM 1465 C CA . ASN A 1 197 ? -6.162 13.063 -3.158 1.00 93.62 197 ASN A CA 1
ATOM 1466 C C . ASN A 1 197 ? -5.612 12.311 -1.936 1.00 93.62 197 ASN A C 1
ATOM 1468 O O . ASN A 1 197 ? -6.268 12.227 -0.895 1.00 93.62 197 ASN A O 1
ATOM 1472 N N . ILE A 1 198 ? -4.382 11.805 -2.043 1.00 92.00 198 ILE A N 1
ATOM 1473 C CA . ILE A 1 198 ? -3.733 11.015 -0.983 1.00 92.00 198 ILE A CA 1
ATOM 1474 C C . ILE A 1 198 ? -3.572 11.786 0.322 1.00 92.00 198 ILE A C 1
ATOM 1476 O O . ILE A 1 198 ? -3.723 11.205 1.392 1.00 92.00 198 ILE A O 1
ATOM 1480 N N . LYS A 1 199 ? -3.314 13.097 0.269 1.00 90.38 199 LYS A N 1
ATOM 1481 C CA . LYS A 1 199 ? -3.229 13.908 1.487 1.00 90.38 199 LYS A CA 1
ATOM 1482 C C . LYS A 1 199 ? -4.567 13.907 2.230 1.00 90.38 199 LYS A C 1
ATOM 1484 O O . LYS A 1 199 ? -4.581 13.671 3.432 1.00 90.38 199 LYS A O 1
ATOM 1489 N N . ALA A 1 200 ? -5.672 14.114 1.514 1.00 92.56 200 ALA A N 1
ATOM 1490 C CA . ALA A 1 200 ? -7.010 14.049 2.091 1.00 92.56 200 ALA A CA 1
ATOM 1491 C C . ALA A 1 200 ? -7.327 12.650 2.640 1.00 92.56 200 ALA A C 1
ATOM 1493 O O . ALA A 1 200 ? -7.827 12.555 3.755 1.00 92.56 200 ALA A O 1
ATOM 1494 N N . LEU A 1 201 ? -6.969 11.577 1.919 1.00 94.38 201 LEU A N 1
ATOM 1495 C CA . LEU A 1 201 ? -7.151 10.205 2.410 1.00 94.38 201 LEU A CA 1
ATOM 1496 C C . LEU A 1 201 ? -6.406 9.991 3.734 1.00 94.38 201 LEU A C 1
ATOM 1498 O O . LEU A 1 201 ? -7.013 9.550 4.706 1.00 94.38 201 LEU A O 1
ATOM 1502 N N . LYS A 1 202 ? -5.113 10.341 3.790 1.00 89.38 202 LYS A N 1
ATOM 1503 C CA . LYS A 1 202 ? -4.297 10.203 5.005 1.00 89.38 202 LYS A CA 1
ATOM 1504 C C . LYS A 1 202 ? -4.900 10.985 6.173 1.00 89.38 202 LYS A C 1
ATOM 1506 O O . LYS A 1 202 ? -5.028 10.424 7.254 1.00 89.38 202 LYS A O 1
ATOM 1511 N N . THR A 1 203 ? -5.360 12.217 5.942 1.00 86.81 203 THR A N 1
ATOM 1512 C CA . THR A 1 203 ? -6.063 13.011 6.962 1.00 86.81 203 THR A CA 1
ATOM 1513 C C . THR A 1 203 ? -7.357 12.342 7.429 1.00 86.81 203 THR A C 1
ATOM 1515 O O . THR A 1 203 ? -7.612 12.282 8.626 1.00 86.81 203 THR A O 1
ATOM 1518 N N . SER A 1 204 ? -8.157 11.767 6.528 1.00 91.69 204 SER A N 1
ATOM 1519 C CA . SER A 1 204 ? -9.386 11.053 6.904 1.00 91.69 204 SER A CA 1
ATOM 1520 C C . SER A 1 204 ? -9.134 9.763 7.699 1.00 91.69 204 SER A C 1
ATOM 1522 O O . SER A 1 204 ? -10.063 9.272 8.345 1.00 91.69 204 SER A O 1
ATOM 1524 N N . MET A 1 205 ? -7.915 9.210 7.652 1.00 90.69 205 MET A N 1
ATOM 1525 C CA . MET A 1 205 ? -7.483 8.037 8.425 1.00 90.69 205 MET A CA 1
ATOM 1526 C C . MET A 1 205 ? -6.963 8.398 9.827 1.00 90.69 205 MET A C 1
ATOM 1528 O O . MET A 1 205 ? -6.909 7.526 10.699 1.00 90.69 205 MET A O 1
ATOM 1532 N N . GLU A 1 206 ? -6.572 9.653 10.066 1.00 83.44 206 GLU A N 1
ATOM 1533 C CA . GLU A 1 206 ? -6.031 10.098 11.354 1.00 83.44 206 GLU A CA 1
ATOM 1534 C C . GLU A 1 206 ? -7.012 9.799 12.500 1.00 83.44 206 GLU A C 1
ATOM 1536 O O . GLU A 1 206 ? -8.215 10.037 12.410 1.00 83.44 206 GLU A O 1
ATOM 1541 N N . GLY A 1 207 ? -6.499 9.216 13.588 1.00 79.94 207 GLY A N 1
ATOM 1542 C CA . GLY A 1 207 ? -7.306 8.816 14.747 1.00 79.94 207 GLY A CA 1
ATOM 1543 C C . GLY A 1 207 ? -8.166 7.557 14.558 1.00 79.94 207 GLY A C 1
ATOM 1544 O O . GLY A 1 207 ? -8.727 7.080 15.542 1.00 79.94 207 GLY A O 1
ATOM 1545 N N . LYS A 1 208 ? -8.241 6.991 13.343 1.00 87.44 208 LYS A N 1
ATOM 1546 C CA . LYS A 1 208 ? -9.009 5.766 13.048 1.00 87.44 208 LYS A CA 1
ATOM 1547 C C . LYS A 1 208 ? -8.148 4.505 12.945 1.00 87.44 208 LYS A C 1
ATOM 1549 O O . LYS A 1 208 ? -8.663 3.402 13.107 1.00 87.44 208 LYS A O 1
ATOM 1554 N N . ILE A 1 209 ? -6.850 4.646 12.662 1.00 85.38 209 ILE A N 1
ATOM 1555 C CA . ILE A 1 209 ? -5.931 3.516 12.439 1.00 85.38 209 ILE A CA 1
ATOM 1556 C C . ILE A 1 209 ? -5.705 2.742 13.732 1.00 85.38 209 ILE A C 1
ATOM 1558 O O . ILE A 1 209 ? -5.197 3.285 14.701 1.00 85.38 209 ILE A O 1
ATOM 1562 N N . ILE A 1 210 ? -6.012 1.451 13.728 1.00 81.00 210 ILE A N 1
ATOM 1563 C CA . ILE A 1 210 ? -5.873 0.573 14.895 1.00 81.00 210 ILE A CA 1
ATOM 1564 C C . ILE A 1 210 ? -4.863 -0.563 14.708 1.00 81.00 210 ILE A C 1
ATOM 1566 O O . ILE A 1 210 ? -4.477 -1.199 15.693 1.00 81.00 210 ILE A O 1
ATOM 1570 N N . ALA A 1 211 ? -4.457 -0.821 13.467 1.00 81.25 211 ALA A N 1
ATOM 1571 C CA . ALA A 1 211 ? -3.454 -1.805 13.087 1.00 81.25 211 ALA A CA 1
ATOM 1572 C C . ALA A 1 211 ? -2.943 -1.515 11.673 1.00 81.25 211 ALA A C 1
ATOM 1574 O O . ALA A 1 211 ? -3.616 -0.838 10.891 1.00 81.25 211 ALA A O 1
ATOM 1575 N N . CYS A 1 212 ? -1.772 -2.042 11.334 1.00 84.62 212 CYS A N 1
ATOM 1576 C CA . CYS A 1 212 ? -1.222 -1.932 9.988 1.00 84.62 212 CYS A CA 1
ATOM 1577 C C . CYS A 1 212 ? -0.223 -3.051 9.678 1.00 84.62 212 CYS A C 1
ATOM 1579 O O . CYS A 1 212 ? 0.228 -3.768 10.571 1.00 84.62 212 CYS A O 1
ATOM 1581 N N . GLY A 1 213 ? 0.138 -3.172 8.407 1.00 82.88 213 GLY A N 1
ATOM 1582 C CA . GLY A 1 213 ? 1.144 -4.097 7.899 1.00 82.88 213 GLY A CA 1
ATOM 1583 C C . GLY A 1 213 ? 1.749 -3.580 6.602 1.00 82.88 213 GLY A C 1
ATOM 1584 O O . GLY A 1 213 ? 1.217 -2.646 6.000 1.00 82.88 213 GLY A O 1
ATOM 1585 N N . GLN A 1 214 ? 2.848 -4.186 6.159 1.00 87.50 214 GLN A N 1
ATOM 1586 C CA . GLN A 1 214 ? 3.427 -3.865 4.859 1.00 87.50 214 GLN A CA 1
ATOM 1587 C C . GLN A 1 214 ? 4.121 -5.063 4.213 1.00 87.50 214 GLN A C 1
ATOM 1589 O O . GLN A 1 214 ? 4.568 -5.972 4.912 1.00 87.50 214 GLN A O 1
ATOM 1594 N N . ILE A 1 215 ? 4.270 -4.988 2.894 1.00 86.38 215 ILE A N 1
ATOM 1595 C CA . ILE A 1 215 ? 5.182 -5.803 2.093 1.00 86.38 215 ILE A CA 1
ATOM 1596 C C . ILE A 1 215 ? 5.865 -4.894 1.064 1.00 86.38 215 ILE A C 1
ATOM 1598 O O . ILE A 1 215 ? 5.265 -3.933 0.576 1.00 86.38 215 ILE A O 1
ATOM 1602 N N . VAL A 1 216 ? 7.136 -5.152 0.772 1.00 86.69 216 VAL A N 1
ATOM 1603 C CA . VAL A 1 216 ? 7.945 -4.361 -0.164 1.00 86.69 216 VAL A CA 1
ATOM 1604 C C . VAL A 1 216 ? 8.307 -5.219 -1.366 1.00 86.69 216 VAL A C 1
ATOM 1606 O O . VAL A 1 216 ? 8.766 -6.340 -1.185 1.00 86.69 216 VAL A O 1
ATOM 1609 N N . GLY A 1 217 ? 8.117 -4.696 -2.572 1.00 90.12 217 GLY A N 1
ATOM 1610 C CA . GLY A 1 217 ? 8.689 -5.243 -3.802 1.00 90.12 217 GLY A CA 1
ATOM 1611 C C . GLY A 1 217 ? 9.710 -4.272 -4.385 1.00 90.12 217 GLY A C 1
ATOM 1612 O O . GLY A 1 217 ? 9.683 -3.074 -4.083 1.00 90.12 217 GLY A O 1
ATOM 1613 N N . ARG A 1 218 ? 10.629 -4.773 -5.204 1.00 94.25 218 ARG A N 1
ATOM 1614 C CA . ARG A 1 218 ? 11.659 -3.962 -5.862 1.00 94.25 218 ARG A CA 1
ATOM 1615 C C . ARG A 1 218 ? 11.553 -4.063 -7.367 1.00 94.25 218 ARG A C 1
ATOM 1617 O O . ARG A 1 218 ? 11.245 -5.124 -7.896 1.00 94.25 218 ARG A O 1
ATOM 1624 N N . TYR A 1 219 ? 11.865 -2.975 -8.051 1.00 95.25 219 TYR A N 1
ATOM 1625 C CA . TYR A 1 219 ? 11.993 -2.991 -9.500 1.00 95.25 219 TYR A CA 1
ATOM 1626 C C . TYR A 1 219 ? 13.001 -1.945 -9.956 1.00 95.25 219 TYR A C 1
ATOM 1628 O O . TYR A 1 219 ? 13.127 -0.880 -9.352 1.00 95.25 219 TYR A O 1
ATOM 1636 N N . GLU A 1 220 ? 13.743 -2.281 -11.002 1.00 93.81 220 GLU A N 1
ATOM 1637 C CA . GLU A 1 220 ? 14.693 -1.403 -11.668 1.00 93.81 220 GLU A CA 1
ATOM 1638 C C . GLU A 1 220 ? 14.474 -1.498 -13.171 1.00 93.81 220 GLU A C 1
ATOM 1640 O O . GLU A 1 220 ? 14.108 -2.554 -13.684 1.00 93.81 220 GLU A O 1
ATOM 1645 N N . ARG A 1 221 ? 14.734 -0.402 -13.882 1.00 90.56 221 ARG A N 1
ATOM 1646 C CA . ARG A 1 221 ? 14.719 -0.393 -15.342 1.00 90.56 221 ARG A CA 1
ATOM 1647 C C . ARG A 1 221 ? 16.122 -0.195 -15.859 1.00 90.56 221 ARG A C 1
ATOM 1649 O O . ARG A 1 221 ? 16.747 0.840 -15.625 1.00 90.56 221 ARG A O 1
ATOM 1656 N N . THR A 1 222 ? 16.591 -1.202 -16.578 1.00 80.62 222 THR A N 1
ATOM 1657 C CA . THR A 1 222 ? 17.860 -1.171 -17.296 1.00 80.62 222 THR A CA 1
ATOM 1658 C C . THR A 1 222 ? 17.564 -1.021 -18.786 1.00 80.62 222 THR A C 1
ATOM 1660 O O . THR A 1 222 ? 16.608 -1.596 -19.299 1.00 80.62 222 THR A O 1
ATOM 1663 N N . SER A 1 223 ? 18.306 -0.128 -19.442 1.00 65.81 223 SER A N 1
ATOM 1664 C CA . SER A 1 223 ? 18.149 0.216 -20.863 1.00 65.81 223 SER A CA 1
ATOM 1665 C C . SER A 1 223 ? 18.500 -0.929 -21.803 1.00 65.81 223 SER A C 1
ATOM 1667 O O . SER A 1 223 ? 19.532 -1.575 -21.506 1.00 65.81 223 SER A O 1
#

Secondary structure (DSSP, 8-state):
-------------SSHHHHHHHHHHHHHHHH-PPPS-B--BTTBEEEEETTEEEEE-SS-EEE-STTHHHHSEE-EEE-SS--TTEEPP--SSSB-TTSSSSB-SPPPPEEEE---TT--EEEEEEEETTTTEEEEEEEEEETT--EE-TTPPPPTT-EEPTT---------SSSPPEEEEEEEEEESS---S--SSHHHHHHHHTTTEEEEEEEEEEE----

InterPro domains:
  IPR005247 YbhB/YbcL/LppC-like [TIGR00481] (101-217)
  IPR005247 YbhB/YbcL/LppC-like [cd00865] (76-219)
  IPR008914 Phosphatidylethanolamine-binding protein [PF01161] (98-219)
  IPR036610 PEBP-like superfamily [G3DSA:3.90.280.10] (74-222)
  IPR036610 PEBP-like superfamily [SSF49777] (75-219)